Protein AF-0000000079921562 (afdb_homodimer)

InterPro domains:
  IPR011989 Armadillo-like helical [G3DSA:1.25.10.10] (68-178)
  IPR016024 Armadillo-type fold [SSF48371] (72-171)

Radius of gyration: 23.04 Å; Cα contacts (8 Å, |Δi|>4): 571; chains: 2; bounding box: 53×80×60 Å

Secondary structure (DSSP, 8-state):
--GGGS-TTS-HHHHHHHHHHHH-HHHHHHHHHHHHTTB---HHHHHHHHHHHHHHHHTT---TTHHHHHHHHHTTTS--GGGHHHHHHHTTBSSHHHHHHHHHHHHHHT-S-HHHHHHGGG-SSHHHHHHHHHHHHHH--TTHHHHHHHGGG-SSHHHHHHHHHHHHHHHHHHS----/--GGGS-TTS-HHHHHHHHHHHH-HHHHHHHHHHHHTTB---HHHHHHHHHHHHHHHHTT---TTHHHHHHHHHTTTS--GGGHHHHHHHTTBSSHHHHHHHHHHHHHHT-S-HHHHHHGGG-SSHHHHHHHHHHHHHH--TTHHHHHHHGGG-SSHHHHHHHHHHHHHHHHHHS----

Structure (mmCIF, N/CA/C/O backbone):
data_AF-0000000079921562-model_v1
#
loop_
_entity.id
_entity.type
_entity.pdbx_description
1 polymer 'HEAT repeat domain-containing protein'
#
loop_
_atom_site.group_PDB
_atom_site.id
_atom_site.type_symbol
_atom_site.label_atom_id
_atom_site.label_alt_id
_atom_site.label_comp_id
_atom_site.label_asym_id
_atom_site.label_entity_id
_atom_site.label_seq_id
_atom_site.pdbx_PDB_ins_code
_atom_site.Cartn_x
_atom_site.Cartn_y
_atom_site.Cartn_z
_atom_site.occupancy
_atom_site.B_iso_or_equiv
_atom_site.auth_seq_id
_atom_site.auth_comp_id
_atom_site.auth_asym_id
_atom_site.auth_atom_id
_atom_site.pdbx_PDB_model_num
ATOM 1 N N . MET A 1 1 ? -25.938 -3.633 9.297 1 46.47 1 MET A N 1
ATOM 2 C CA . MET A 1 1 ? -25.312 -4.816 9.883 1 46.47 1 MET A CA 1
ATOM 3 C C . MET A 1 1 ? -24.062 -4.441 10.688 1 46.47 1 MET A C 1
ATOM 5 O O . MET A 1 1 ? -23.234 -3.666 10.219 1 46.47 1 MET A O 1
ATOM 9 N N . THR A 1 2 ? -24 -4.602 11.938 1 64.44 2 THR A N 1
ATOM 10 C CA . THR A 1 2 ? -22.906 -4.312 12.836 1 64.44 2 THR A CA 1
ATOM 11 C C . THR A 1 2 ? -21.719 -5.254 12.57 1 64.44 2 THR A C 1
ATOM 13 O O . THR A 1 2 ? -21.906 -6.32 11.984 1 64.44 2 THR A O 1
ATOM 16 N N . ASN A 1 3 ? -20.453 -4.758 12.617 1 72.44 3 ASN A N 1
ATOM 17 C CA . ASN A 1 3 ? -19.266 -5.586 12.438 1 72.44 3 ASN A CA 1
ATOM 18 C C . ASN A 1 3 ? -19.406 -6.934 13.133 1 72.44 3 ASN A C 1
ATOM 20 O O . ASN A 1 3 ? -18.828 -7.93 12.703 1 72.44 3 ASN A O 1
ATOM 24 N N . THR A 1 4 ? -20.375 -6.977 13.961 1 75 4 THR A N 1
ATOM 25 C CA . THR A 1 4 ? -20.547 -8.172 14.773 1 75 4 THR A CA 1
ATOM 26 C C . THR A 1 4 ? -21.359 -9.227 14.023 1 75 4 THR A C 1
ATOM 28 O O . THR A 1 4 ? -21.281 -10.414 14.344 1 75 4 THR A O 1
ATOM 31 N N . ASP A 1 5 ? -21.891 -8.898 13 1 89.12 5 ASP A N 1
ATOM 32 C CA . ASP A 1 5 ? -22.781 -9.844 12.305 1 89.12 5 ASP A CA 1
ATOM 33 C C . ASP A 1 5 ? -22.031 -10.555 11.18 1 89.12 5 ASP A C 1
ATOM 35 O O . ASP A 1 5 ? -22.594 -11.453 10.539 1 89.12 5 ASP A O 1
ATOM 39 N N . ILE A 1 6 ? -20.906 -10.281 11 1 96.12 6 ILE A N 1
ATOM 40 C CA . ILE A 1 6 ? -20.125 -10.93 9.953 1 96.12 6 ILE A CA 1
ATOM 41 C C . ILE A 1 6 ? -19.594 -12.266 10.461 1 96.12 6 ILE A C 1
ATOM 43 O O . ILE A 1 6 ? -18.922 -12.32 11.492 1 96.12 6 ILE A O 1
ATOM 47 N N . PRO A 1 7 ? -19.922 -13.375 9.812 1 97.38 7 PRO A N 1
ATOM 48 C CA . PRO A 1 7 ? -19.484 -14.695 10.289 1 97.38 7 PRO A CA 1
ATOM 49 C C . PRO A 1 7 ? -18 -14.953 10.047 1 97.38 7 PRO A C 1
ATOM 51 O O . PRO A 1 7 ? -17.641 -15.688 9.117 1 97.38 7 PRO A O 1
ATOM 54 N N . ILE A 1 8 ? -17.156 -14.547 10.898 1 97.69 8 ILE A N 1
ATOM 55 C CA . ILE A 1 8 ? -15.719 -14.469 10.688 1 97.69 8 ILE A CA 1
ATOM 56 C C . ILE A 1 8 ? -15.125 -15.875 10.695 1 97.69 8 ILE A C 1
ATOM 58 O O . ILE A 1 8 ? -14 -16.094 10.234 1 97.69 8 ILE A O 1
ATOM 62 N N . ASP A 1 9 ? -15.844 -16.875 11.156 1 97.56 9 ASP A N 1
ATOM 63 C CA . ASP A 1 9 ? -15.32 -18.234 11.227 1 97.56 9 ASP A CA 1
ATOM 64 C C . ASP A 1 9 ? -15.766 -19.047 10.023 1 97.56 9 ASP A C 1
ATOM 66 O O . ASP A 1 9 ? -15.336 -20.188 9.844 1 97.56 9 ASP A O 1
ATOM 70 N N . SER A 1 10 ? -16.625 -18.5 9.18 1 97.62 10 SER A N 1
ATOM 71 C CA . SER A 1 10 ? -17.062 -19.188 7.965 1 97.62 10 SER A CA 1
ATOM 72 C C . SER A 1 10 ? -15.977 -19.203 6.902 1 97.62 10 SER A C 1
ATOM 74 O O . SER A 1 10 ? -15.055 -18.375 6.945 1 97.62 10 SER A O 1
ATOM 76 N N . PRO A 1 11 ? -16.094 -20.156 5.984 1 97.38 11 PRO A N 1
ATOM 77 C CA . PRO A 1 11 ? -15.141 -20.188 4.879 1 97.38 11 PRO A CA 1
ATOM 78 C C . PRO A 1 11 ? -15.156 -18.891 4.062 1 97.38 11 PRO A C 1
ATOM 80 O O . PRO A 1 11 ? -16.188 -18.219 3.977 1 97.38 11 PRO A O 1
ATOM 83 N N . LEU A 1 12 ? -14.031 -18.578 3.484 1 97.81 12 LEU A N 1
ATOM 84 C CA . LEU A 1 12 ? -13.844 -17.328 2.752 1 97.81 12 LEU A CA 1
ATOM 85 C C . LEU A 1 12 ? -14.945 -17.141 1.709 1 97.81 12 LEU A C 1
ATOM 87 O O . LEU A 1 12 ? -15.547 -16.062 1.623 1 97.81 12 LEU A O 1
ATOM 91 N N . GLY A 1 13 ? -15.18 -18.188 0.937 1 98.19 13 GLY A N 1
ATOM 92 C CA . GLY A 1 13 ? -16.188 -18.078 -0.111 1 98.19 13 GLY A CA 1
ATOM 93 C C . GLY A 1 13 ? -17.531 -17.625 0.402 1 98.19 13 GLY A C 1
ATOM 94 O O . GLY A 1 13 ? -18.188 -16.797 -0.225 1 98.19 13 GLY A O 1
ATOM 95 N N . GLU A 1 14 ? -17.953 -18.062 1.554 1 98.19 14 GLU A N 1
ATOM 96 C CA . GLU A 1 14 ? -19.234 -17.688 2.152 1 98.19 14 GLU A CA 1
ATOM 97 C C . GLU A 1 14 ? -19.203 -16.219 2.604 1 98.19 14 GLU A C 1
ATOM 99 O O . GLU A 1 14 ? -20.188 -15.492 2.412 1 98.19 14 GLU A O 1
ATOM 104 N N . ARG A 1 15 ? -18.141 -15.844 3.15 1 98.5 15 ARG A N 1
ATOM 105 C CA . ARG A 1 15 ? -18.031 -14.461 3.594 1 98.5 15 ARG A CA 1
ATOM 106 C C . ARG A 1 15 ? -18.047 -13.5 2.408 1 98.5 15 ARG A C 1
ATOM 108 O O . ARG A 1 15 ? -18.656 -12.438 2.477 1 98.5 15 ARG A O 1
ATOM 115 N N . ILE A 1 16 ? -17.438 -13.938 1.318 1 98.62 16 ILE A N 1
ATOM 116 C CA . ILE A 1 16 ? -17.422 -13.094 0.126 1 98.62 16 ILE A CA 1
ATOM 117 C C . ILE A 1 16 ? -18.828 -13.008 -0.461 1 98.62 16 ILE A C 1
ATOM 119 O O . ILE A 1 16 ? -19.266 -11.93 -0.881 1 98.62 16 ILE A O 1
ATOM 123 N N . ASP A 1 17 ? -19.562 -14.109 -0.425 1 98.19 17 ASP A N 1
ATOM 124 C CA . ASP A 1 17 ? -20.938 -14.086 -0.907 1 98.19 17 ASP A CA 1
ATOM 125 C C . ASP A 1 17 ? -21.781 -13.102 -0.107 1 98.19 17 ASP A C 1
ATOM 127 O O . ASP A 1 17 ? -22.594 -12.367 -0.677 1 98.19 17 ASP A O 1
ATOM 131 N N . LEU A 1 18 ? -21.578 -13.023 1.147 1 98.12 18 LEU A N 1
ATOM 132 C CA . LEU A 1 18 ? -22.312 -12.117 2.016 1 98.12 18 LEU A CA 1
ATOM 133 C C . LEU A 1 18 ? -21.938 -10.664 1.732 1 98.12 18 LEU A C 1
ATOM 135 O O . LEU A 1 18 ? -22.797 -9.781 1.709 1 98.12 18 LEU A O 1
ATOM 139 N N . ALA A 1 19 ? -20.688 -10.438 1.538 1 98.44 19 ALA A N 1
ATOM 140 C CA . ALA A 1 19 ? -20.234 -9.086 1.208 1 98.44 19 ALA A CA 1
ATOM 141 C C . ALA A 1 19 ? -20.828 -8.609 -0.113 1 98.44 19 ALA A C 1
ATOM 143 O O . ALA A 1 19 ? -21.266 -7.465 -0.23 1 98.44 19 ALA A O 1
ATOM 144 N N . VAL A 1 20 ? -20.875 -9.531 -1.035 1 98.38 20 VAL A N 1
ATOM 145 C CA . VAL A 1 20 ? -21.422 -9.203 -2.344 1 98.38 20 VAL A CA 1
ATOM 146 C C . VAL A 1 20 ? -22.922 -8.914 -2.211 1 98.38 20 VAL A C 1
ATOM 148 O O . VAL A 1 20 ? -23.438 -8.008 -2.869 1 98.38 20 VAL A O 1
ATOM 151 N N . ALA A 1 21 ? -23.562 -9.641 -1.374 1 98 21 ALA A N 1
ATOM 152 C CA . ALA A 1 21 ? -24.984 -9.391 -1.13 1 98 21 ALA A CA 1
ATOM 153 C C . ALA A 1 21 ? -25.203 -8.016 -0.507 1 98 21 ALA A C 1
ATOM 155 O O . ALA A 1 21 ? -26.172 -7.324 -0.826 1 98 21 ALA A O 1
ATOM 156 N N . ARG A 1 22 ? -24.312 -7.617 0.235 1 97.38 22 ARG A N 1
ATOM 157 C CA . ARG A 1 22 ? -24.438 -6.359 0.967 1 97.38 22 ARG A CA 1
ATOM 158 C C . ARG A 1 22 ? -24.078 -5.172 0.084 1 97.38 22 ARG A C 1
ATOM 160 O O . ARG A 1 22 ? -24.766 -4.156 0.073 1 97.38 22 ARG A O 1
ATOM 167 N N . TYR A 1 23 ? -23 -5.27 -0.67 1 97.44 23 TYR A N 1
ATOM 168 C CA . TYR A 1 23 ? -22.422 -4.105 -1.332 1 97.44 23 TYR A CA 1
ATOM 169 C C . TYR A 1 23 ? -22.766 -4.098 -2.818 1 97.44 23 TYR A C 1
ATOM 171 O O . TYR A 1 23 ? -22.734 -3.047 -3.461 1 97.44 23 TYR A O 1
ATOM 179 N N . GLY A 1 24 ? -23.016 -5.27 -3.334 1 98.12 24 GLY A N 1
ATOM 180 C CA . GLY A 1 24 ? -22.969 -5.453 -4.777 1 98.12 24 GLY A CA 1
ATOM 181 C C . GLY A 1 24 ? -21.609 -5.859 -5.281 1 98.12 24 GLY A C 1
ATOM 182 O O . GLY A 1 24 ? -20.578 -5.484 -4.699 1 98.12 24 GLY A O 1
ATOM 183 N N . GLU A 1 25 ? -21.609 -6.609 -6.297 1 98.06 25 GLU A N 1
ATOM 184 C CA . GLU A 1 25 ? -20.375 -7.215 -6.812 1 98.06 25 GLU A CA 1
ATOM 185 C C . GLU A 1 25 ? -19.359 -6.145 -7.172 1 98.06 25 GLU A C 1
ATOM 187 O O . GLU A 1 25 ? -18.234 -6.164 -6.672 1 98.06 25 GLU A O 1
ATOM 192 N N . ASP A 1 26 ? -19.719 -5.188 -7.93 1 98 26 ASP A N 1
ATOM 193 C CA . ASP A 1 26 ? -18.781 -4.18 -8.422 1 98 26 ASP A CA 1
ATOM 194 C C . ASP A 1 26 ? -18.25 -3.314 -7.277 1 98 26 ASP A C 1
ATOM 196 O O . ASP A 1 26 ? -17.062 -3.021 -7.215 1 98 26 ASP A O 1
ATOM 200 N N . ALA A 1 27 ? -19.141 -2.975 -6.414 1 98.19 27 ALA A N 1
ATOM 201 C CA . ALA A 1 27 ? -18.75 -2.137 -5.285 1 98.19 27 ALA A CA 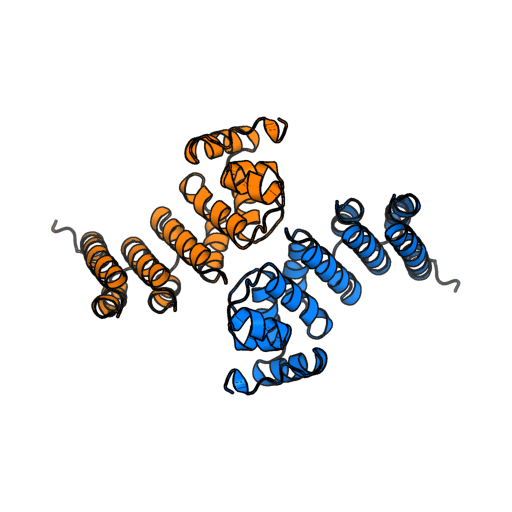1
ATOM 202 C C . ALA A 1 27 ? -17.797 -2.881 -4.352 1 98.19 27 ALA A C 1
ATOM 204 O O . ALA A 1 27 ? -16.828 -2.299 -3.84 1 98.19 27 ALA A O 1
ATOM 205 N N . PHE A 1 28 ? -18.078 -4.141 -4.191 1 98.5 28 PHE A N 1
ATOM 206 C CA . PHE A 1 28 ? -17.203 -4.898 -3.295 1 98.5 28 PHE A CA 1
ATOM 207 C C . PHE A 1 28 ? -15.844 -5.121 -3.93 1 98.5 28 PHE A C 1
ATOM 209 O O . PHE A 1 28 ? -14.82 -5.074 -3.244 1 98.5 28 PHE A O 1
ATOM 216 N N . VAL A 1 29 ? -15.766 -5.367 -5.199 1 98.69 29 VAL A N 1
ATOM 217 C CA . VAL A 1 29 ? -14.484 -5.469 -5.887 1 98.69 29 VAL A CA 1
ATOM 218 C C . VAL A 1 29 ? -13.695 -4.18 -5.688 1 98.69 29 VAL A C 1
ATOM 220 O O . VAL A 1 29 ? -12.492 -4.219 -5.406 1 98.69 29 VAL A O 1
ATOM 223 N N . THR A 1 30 ? -14.375 -3.072 -5.777 1 98.06 30 THR A N 1
ATOM 224 C CA . THR A 1 30 ? -13.711 -1.789 -5.574 1 98.06 30 THR A CA 1
ATOM 225 C C . THR A 1 30 ? -13.117 -1.701 -4.172 1 98.06 30 THR A C 1
ATOM 227 O O . THR A 1 30 ? -11.992 -1.238 -3.996 1 98.06 30 THR A O 1
ATOM 230 N N . LYS A 1 31 ? -13.875 -2.178 -3.221 1 97.88 31 LYS A N 1
ATOM 231 C CA . LYS A 1 31 ? -13.391 -2.168 -1.843 1 97.88 31 LYS A CA 1
ATOM 232 C C . LYS A 1 31 ? -12.195 -3.096 -1.674 1 97.88 31 LYS A C 1
ATOM 234 O O . LYS A 1 31 ? -11.219 -2.748 -1 1 97.88 31 LYS A O 1
ATOM 239 N N . VAL A 1 32 ? -12.219 -4.188 -2.258 1 98.25 32 VAL A N 1
ATOM 240 C CA . VAL A 1 32 ? -11.148 -5.172 -2.174 1 98.25 32 VAL A CA 1
ATOM 241 C C . VAL A 1 32 ? -9.891 -4.633 -2.854 1 98.25 32 VAL A C 1
ATOM 243 O O . VAL A 1 32 ? -8.773 -4.84 -2.369 1 98.25 32 VAL A O 1
ATOM 246 N N . LEU A 1 33 ? -10.086 -3.938 -3.932 1 97.81 33 LEU A N 1
ATOM 247 C CA . LEU A 1 33 ? -8.961 -3.299 -4.613 1 97.81 33 LEU A CA 1
ATOM 248 C C . LEU A 1 33 ? -8.336 -2.223 -3.732 1 97.81 33 LEU A C 1
ATOM 250 O O . LEU A 1 33 ? -7.113 -2.041 -3.738 1 97.81 33 LEU A O 1
ATOM 254 N N . GLY A 1 34 ? -9.195 -1.536 -3.033 1 96.44 34 GLY A N 1
ATOM 255 C CA . GLY A 1 34 ? -8.68 -0.587 -2.059 1 96.44 34 GLY A CA 1
ATOM 256 C C . GLY A 1 34 ? -7.77 -1.226 -1.027 1 96.44 34 GLY A C 1
ATOM 257 O O . GLY A 1 34 ? -6.703 -0.69 -0.715 1 96.44 34 GLY A O 1
ATOM 258 N N . LEU A 1 35 ? -8.133 -2.377 -0.538 1 97.38 35 LEU A N 1
ATOM 259 C CA . LEU A 1 35 ? -7.293 -3.098 0.415 1 97.38 35 LEU A CA 1
ATOM 260 C C . LEU A 1 35 ? -5.957 -3.482 -0.217 1 97.38 35 LEU A C 1
ATOM 262 O O . LEU A 1 35 ? -4.902 -3.307 0.394 1 97.38 35 LEU A O 1
ATOM 266 N N . LEU A 1 36 ? -6.027 -3.982 -1.404 1 97.25 36 LEU A N 1
ATOM 267 C CA . LEU A 1 36 ? -4.82 -4.391 -2.113 1 97.25 36 LEU A CA 1
ATOM 268 C C . LEU A 1 36 ? -3.871 -3.213 -2.299 1 97.25 36 LEU A C 1
ATOM 270 O O . LEU A 1 36 ? -2.65 -3.383 -2.287 1 97.25 36 LEU A O 1
ATOM 274 N N . ASP A 1 37 ? -4.48 -2.049 -2.354 1 93.81 37 ASP A N 1
ATOM 275 C CA . ASP A 1 37 ? -3.697 -0.834 -2.568 1 93.81 37 ASP A CA 1
ATOM 276 C C . ASP A 1 37 ? -3.314 -0.186 -1.24 1 93.81 37 ASP A C 1
ATOM 278 O O . ASP A 1 37 ? -2.842 0.953 -1.212 1 93.81 37 ASP A O 1
ATOM 282 N N . GLY A 1 38 ? -3.609 -0.798 -0.148 1 94.75 38 GLY A N 1
ATOM 283 C CA . GLY A 1 38 ? -3.199 -0.317 1.162 1 94.75 38 GLY A CA 1
ATOM 284 C C . GLY A 1 38 ? -4.191 0.651 1.779 1 94.75 38 GLY A C 1
ATOM 285 O O . GLY A 1 38 ? -3.906 1.266 2.809 1 94.75 38 GLY A O 1
ATOM 286 N N . ARG A 1 39 ? -5.387 0.799 1.246 1 95.38 39 ARG A N 1
ATOM 287 C CA . ARG A 1 39 ? -6.363 1.773 1.729 1 95.38 39 ARG A CA 1
ATOM 288 C C . ARG A 1 39 ? -7.215 1.186 2.85 1 95.38 39 ARG A C 1
ATOM 290 O O . ARG A 1 39 ? -7.266 -0.034 3.021 1 95.38 39 ARG A O 1
ATOM 297 N N . ASN A 1 40 ? -7.746 2.123 3.607 1 95 40 ASN A N 1
ATOM 298 C CA . ASN A 1 40 ? -8.727 1.746 4.621 1 95 40 ASN A CA 1
ATOM 299 C C . ASN A 1 40 ? -10.133 1.675 4.039 1 95 40 ASN A C 1
ATOM 301 O O . ASN A 1 40 ? -10.734 2.705 3.729 1 95 40 ASN A O 1
ATOM 305 N N . GLU A 1 41 ? -10.68 0.455 3.965 1 96.25 41 GLU A N 1
ATOM 306 C CA . GLU A 1 41 ? -11.969 0.281 3.307 1 96.25 41 GLU A CA 1
ATOM 307 C C . GLU A 1 41 ? -13.055 -0.087 4.312 1 96.25 41 GLU A C 1
ATOM 309 O O . GLU A 1 41 ? -14.141 -0.526 3.93 1 96.25 41 GLU A O 1
ATOM 314 N N . GLY A 1 42 ? -12.656 0.013 5.57 1 95.44 42 GLY A N 1
ATOM 315 C CA . GLY A 1 42 ? -13.641 -0.24 6.617 1 95.44 42 GLY A CA 1
ATOM 316 C C . GLY A 1 42 ? -13.43 -1.564 7.324 1 95.44 42 GLY A C 1
ATOM 317 O O . GLY A 1 42 ? -12.984 -2.539 6.711 1 95.44 42 GLY A O 1
ATOM 318 N N . ASP A 1 43 ? -13.852 -1.621 8.586 1 96.5 43 ASP A N 1
ATOM 319 C CA . ASP A 1 43 ? -13.68 -2.803 9.43 1 96.5 43 ASP A CA 1
ATOM 320 C C . ASP A 1 43 ? -14.469 -3.986 8.875 1 96.5 43 ASP A C 1
ATOM 322 O O . ASP A 1 43 ? -14 -5.125 8.914 1 96.5 43 ASP A O 1
ATOM 326 N N . ASP A 1 44 ? -15.578 -3.658 8.406 1 97.69 44 ASP A N 1
ATOM 327 C CA . ASP A 1 44 ? -16.422 -4.738 7.91 1 97.69 44 ASP A CA 1
ATOM 328 C C . ASP A 1 44 ? -15.797 -5.402 6.688 1 97.69 44 ASP A C 1
ATOM 330 O O . ASP A 1 44 ? -15.773 -6.633 6.586 1 97.69 44 ASP A O 1
ATOM 334 N N . VAL A 1 45 ? -15.273 -4.586 5.816 1 98.25 45 VAL A N 1
ATOM 335 C CA . VAL A 1 45 ? -14.625 -5.125 4.625 1 98.25 45 VAL A CA 1
ATOM 336 C C . VAL A 1 45 ? -13.453 -6.016 5.031 1 98.25 45 VAL A C 1
ATOM 338 O O . VAL A 1 45 ? -13.289 -7.117 4.496 1 98.25 45 VAL A O 1
ATOM 341 N N . LEU A 1 46 ? -12.695 -5.527 6.008 1 98.25 46 LEU A N 1
ATOM 342 C CA . LEU A 1 46 ? -11.57 -6.301 6.516 1 98.25 46 LEU A CA 1
ATOM 343 C C . LEU A 1 46 ? -12.039 -7.641 7.074 1 98.25 46 LEU A C 1
ATOM 345 O O . LEU A 1 46 ? -11.406 -8.672 6.836 1 98.25 46 LEU A O 1
ATOM 349 N N . LEU A 1 47 ? -13.133 -7.633 7.758 1 98.62 47 LEU A N 1
ATOM 350 C CA . LEU A 1 47 ? -13.656 -8.852 8.359 1 98.62 47 LEU A CA 1
ATOM 351 C C . LEU A 1 47 ? -14.172 -9.812 7.293 1 98.62 47 LEU A C 1
ATOM 353 O O . LEU A 1 47 ? -14.031 -11.031 7.426 1 98.62 47 LEU A O 1
ATOM 357 N N . TYR A 1 48 ? -14.703 -9.273 6.242 1 98.62 48 TYR A N 1
ATOM 358 C CA . TYR A 1 48 ? -15.172 -10.141 5.168 1 98.62 48 TYR A CA 1
ATOM 359 C C . TYR A 1 48 ? -14.016 -10.883 4.52 1 98.62 48 TYR A C 1
ATOM 361 O O . TYR A 1 48 ? -14.109 -12.086 4.242 1 98.62 48 TYR A O 1
ATOM 369 N N . VAL A 1 49 ? -12.914 -10.203 4.379 1 98.69 49 VAL A N 1
ATOM 370 C CA . VAL A 1 49 ? -11.859 -10.805 3.572 1 98.69 49 VAL A CA 1
ATOM 371 C C . VAL A 1 49 ? -10.875 -11.539 4.48 1 98.69 49 VAL A C 1
ATOM 373 O O . VAL A 1 49 ? -10.188 -12.469 4.039 1 98.69 49 VAL A O 1
ATOM 376 N N . GLY A 1 50 ? -10.82 -11.141 5.734 1 98.5 50 GLY A N 1
ATOM 377 C CA . GLY A 1 50 ? -9.789 -11.695 6.602 1 98.5 50 GLY A CA 1
ATOM 378 C C . GLY A 1 50 ? -10.344 -12.578 7.699 1 98.5 50 GLY A C 1
ATOM 379 O O . GLY A 1 50 ? -9.594 -13.266 8.391 1 98.5 50 GLY A O 1
ATOM 380 N N . GLY A 1 51 ? -11.625 -12.523 7.934 1 98.12 51 GLY A N 1
ATOM 381 C CA . GLY A 1 51 ? -12.25 -13.352 8.953 1 98.12 51 GLY A CA 1
ATOM 382 C C . GLY A 1 51 ? -11.656 -13.148 10.336 1 98.12 51 GLY A C 1
ATOM 383 O O . GLY A 1 51 ? -11.461 -12.016 10.773 1 98.12 51 GLY A O 1
ATOM 384 N N . ARG A 1 52 ? -11.383 -14.297 10.969 1 97.56 52 ARG A N 1
ATOM 385 C CA . ARG A 1 52 ? -10.883 -14.297 12.344 1 97.56 52 ARG A CA 1
ATOM 386 C C . ARG A 1 52 ? -9.539 -13.586 12.43 1 97.56 52 ARG A C 1
ATOM 388 O O . ARG A 1 52 ? -9.258 -12.883 13.406 1 97.56 52 ARG A O 1
ATOM 395 N N . HIS A 1 53 ? -8.727 -13.758 11.5 1 97.69 53 HIS A N 1
ATOM 396 C CA . HIS A 1 53 ? -7.426 -13.094 11.5 1 97.69 53 HIS A CA 1
ATOM 397 C C . HIS A 1 53 ? -7.586 -11.578 11.438 1 97.69 53 HIS A C 1
ATOM 399 O O . HIS A 1 53 ? -6.84 -10.844 12.086 1 97.69 53 HIS A O 1
ATOM 405 N N . ALA A 1 54 ? -8.586 -11.148 10.656 1 98.06 54 ALA A N 1
ATOM 406 C CA . ALA A 1 54 ? -8.867 -9.719 10.586 1 98.06 54 ALA A CA 1
ATOM 407 C C . ALA A 1 54 ? -9.344 -9.188 11.938 1 98.06 54 ALA A C 1
ATOM 409 O O . ALA A 1 54 ? -9 -8.07 12.328 1 98.06 54 ALA A O 1
ATOM 410 N N . GLN A 1 55 ? -10.133 -9.984 12.586 1 97.62 55 GLN A N 1
ATOM 411 C CA . GLN A 1 55 ? -10.547 -9.602 13.93 1 97.62 55 GLN A CA 1
ATOM 412 C C . GLN A 1 55 ? -9.328 -9.391 14.836 1 97.62 55 GLN A C 1
ATOM 414 O O . GLN A 1 55 ? -9.32 -8.477 15.656 1 97.62 55 GLN A O 1
ATOM 419 N N . GLY A 1 56 ? -8.367 -10.234 14.711 1 96.75 56 GLY A N 1
ATOM 420 C CA . GLY A 1 56 ? -7.137 -10.055 15.461 1 96.75 56 GLY A CA 1
ATOM 421 C C . GLY A 1 56 ? -6.473 -8.711 15.203 1 96.75 56 GLY A C 1
ATOM 422 O O . GLY A 1 56 ? -6.016 -8.047 16.125 1 96.75 56 GLY A O 1
ATOM 423 N N . VAL A 1 57 ? -6.434 -8.352 13.961 1 95.19 57 VAL A N 1
ATOM 424 C CA . VAL A 1 57 ? -5.871 -7.059 13.586 1 95.19 57 VAL A CA 1
ATOM 425 C C . VAL A 1 57 ? -6.699 -5.934 14.203 1 95.19 57 VAL A C 1
ATOM 427 O O . VAL A 1 57 ? -6.145 -4.996 14.773 1 95.19 57 VAL A O 1
ATOM 430 N N . LEU A 1 58 ? -8.023 -6.062 14.086 1 94.56 58 LEU A N 1
ATOM 431 C CA . LEU A 1 58 ? -8.914 -5.043 14.633 1 94.56 58 LEU A CA 1
ATOM 432 C C . LEU A 1 58 ? -8.789 -4.973 16.156 1 94.56 58 LEU A C 1
ATOM 434 O O . LEU A 1 58 ? -9 -3.912 16.75 1 94.56 58 LEU A O 1
ATOM 438 N N . ASP A 1 59 ? -8.312 -6.062 16.719 1 95.75 59 ASP A N 1
ATOM 439 C CA . ASP A 1 59 ? -8.148 -6.121 18.172 1 95.75 59 ASP A CA 1
ATOM 440 C C . ASP A 1 59 ? -6.789 -5.566 18.594 1 95.75 59 ASP A C 1
ATOM 442 O O . ASP A 1 59 ? -6.488 -5.484 19.781 1 95.75 59 ASP A O 1
ATOM 446 N N . GLY A 1 60 ? -5.98 -5.301 17.609 1 92.94 60 GLY A N 1
ATOM 447 C CA . GLY A 1 60 ? -4.77 -4.594 18 1 92.94 60 GLY A CA 1
ATOM 448 C C . GLY A 1 60 ? -3.506 -5.227 17.453 1 92.94 60 GLY A C 1
ATOM 449 O O . GLY A 1 60 ? -2.416 -4.664 17.594 1 92.94 60 GLY A O 1
ATOM 450 N N . ALA A 1 61 ? -3.539 -6.414 16.891 1 92.69 61 ALA A N 1
ATOM 451 C CA . ALA A 1 61 ? -2.359 -7.012 16.266 1 92.69 61 ALA A CA 1
ATOM 452 C C . ALA A 1 61 ? -1.877 -6.176 15.086 1 92.69 61 ALA A C 1
ATOM 454 O O . ALA A 1 61 ? -2.678 -5.523 14.406 1 92.69 61 ALA A O 1
ATOM 455 N N . PRO A 1 62 ? -0.607 -6.141 14.867 1 90.38 62 PRO A N 1
ATOM 456 C CA . PRO A 1 62 ? -0.126 -5.434 13.68 1 90.38 62 PRO A CA 1
ATOM 457 C C . PRO A 1 62 ? -0.698 -6 12.383 1 90.38 62 PRO A C 1
ATOM 459 O O . PRO A 1 62 ? -0.719 -7.219 12.195 1 90.38 62 PRO A O 1
ATOM 462 N N . ALA A 1 63 ? -1.169 -5.148 11.547 1 89.88 63 ALA A N 1
ATOM 463 C CA . ALA A 1 63 ? -1.812 -5.586 10.312 1 89.88 63 ALA A CA 1
ATOM 464 C C . ALA A 1 63 ? -0.787 -6.137 9.328 1 89.88 63 ALA A C 1
ATOM 466 O O . ALA A 1 63 ? -1.023 -7.16 8.68 1 89.88 63 ALA A O 1
ATOM 467 N N . LEU A 1 64 ? 0.4 -5.512 9.211 1 91.88 64 LEU A N 1
ATOM 468 C CA . LEU A 1 64 ? 1.427 -5.883 8.242 1 91.88 64 LEU A CA 1
ATOM 469 C C . LEU A 1 64 ? 0.868 -5.867 6.828 1 91.88 64 LEU A C 1
ATOM 471 O O . LEU A 1 64 ? 0.274 -4.875 6.402 1 91.88 64 LEU A O 1
ATOM 475 N N . TYR A 1 65 ? 1.103 -6.871 6.055 1 94.56 65 TYR A N 1
ATOM 476 C CA . TYR A 1 65 ? 0.677 -6.953 4.66 1 94.56 65 TYR A CA 1
ATOM 477 C C . TYR A 1 65 ? -0.668 -7.66 4.543 1 94.56 65 TYR A C 1
ATOM 479 O O . TYR A 1 65 ? -1.217 -7.781 3.445 1 94.56 65 TYR A O 1
ATOM 487 N N . TRP A 1 66 ? -1.239 -8.07 5.52 1 97.06 66 TRP A N 1
ATOM 488 C CA . TRP A 1 66 ? -2.334 -9.031 5.5 1 97.06 66 TRP A CA 1
ATOM 489 C C . TRP A 1 66 ? -3.557 -8.453 4.797 1 97.06 66 TRP A C 1
ATOM 491 O O . TRP A 1 66 ? -4.168 -9.117 3.957 1 97.06 66 TRP A O 1
ATOM 501 N N . PRO A 1 67 ? -3.879 -7.223 5.094 1 97.75 67 PRO A N 1
ATOM 502 C CA . PRO A 1 67 ? -5.047 -6.699 4.379 1 97.75 67 PRO A CA 1
ATOM 503 C C . PRO A 1 67 ? -4.855 -6.695 2.861 1 97.75 67 PRO A C 1
ATOM 505 O O . PRO A 1 67 ? -5.801 -6.98 2.117 1 97.75 67 PRO A O 1
ATOM 508 N N . GLU A 1 68 ? -3.672 -6.352 2.4 1 98.12 68 GLU A N 1
ATOM 509 C CA . GLU A 1 68 ? -3.383 -6.402 0.971 1 98.12 68 GLU A CA 1
ATOM 510 C C . GLU A 1 68 ? -3.506 -7.824 0.434 1 98.12 68 GLU A C 1
ATOM 512 O O . GLU A 1 68 ? -4.129 -8.047 -0.607 1 98.12 68 GLU A O 1
ATOM 517 N N . LEU A 1 69 ? -2.971 -8.773 1.2 1 98.69 69 LEU A N 1
ATOM 518 C CA . LEU A 1 69 ? -3.029 -10.172 0.812 1 98.69 69 LEU A CA 1
ATOM 519 C C . LEU A 1 69 ? -4.473 -10.664 0.768 1 98.69 69 LEU A C 1
ATOM 521 O O . LEU A 1 69 ? -4.875 -11.336 -0.189 1 98.69 69 LEU A O 1
ATOM 525 N N . TRP A 1 70 ? -5.195 -10.359 1.764 1 98.69 70 TRP A N 1
ATOM 526 C CA . TRP A 1 70 ? -6.586 -10.797 1.843 1 98.69 70 TRP A CA 1
ATOM 527 C C . TRP A 1 70 ? -7.414 -10.188 0.719 1 98.69 70 TRP A C 1
ATOM 529 O O . TRP A 1 70 ? -8.297 -10.844 0.163 1 98.69 70 TRP A O 1
ATOM 539 N N . GLY A 1 71 ? -7.137 -8.93 0.44 1 98.62 71 GLY A N 1
ATOM 540 C CA . GLY A 1 71 ? -7.793 -8.312 -0.702 1 98.62 71 GLY A CA 1
ATOM 541 C C . GLY A 1 71 ? -7.527 -9.039 -2.008 1 98.62 71 GLY A C 1
ATOM 542 O O . GLY A 1 71 ? -8.461 -9.352 -2.75 1 98.62 71 GLY A O 1
ATOM 543 N N . ALA A 1 72 ? -6.27 -9.336 -2.244 1 98.75 72 ALA A N 1
ATOM 544 C CA . ALA A 1 72 ? -5.906 -10.078 -3.451 1 98.75 72 ALA A CA 1
ATOM 545 C C . ALA A 1 72 ? -6.586 -11.445 -3.484 1 98.75 72 ALA A C 1
ATOM 547 O O . ALA A 1 72 ? -7.133 -11.844 -4.512 1 98.75 72 ALA A O 1
ATOM 548 N N . ARG A 1 73 ? -6.594 -12.125 -2.379 1 98.81 73 ARG A N 1
ATOM 549 C CA . ARG A 1 73 ? -7.168 -13.461 -2.285 1 98.81 73 ARG A CA 1
ATOM 550 C C . ARG A 1 73 ? -8.664 -13.438 -2.562 1 98.81 73 ARG A C 1
ATOM 552 O O . ARG A 1 73 ? -9.211 -14.367 -3.16 1 98.81 73 ARG A O 1
ATOM 559 N N . ALA A 1 74 ? -9.312 -12.414 -2.123 1 98.75 74 ALA A N 1
ATOM 560 C CA . ALA A 1 74 ? -10.75 -12.281 -2.342 1 98.75 74 ALA A CA 1
ATOM 561 C C . ALA A 1 74 ? -11.086 -12.266 -3.832 1 98.75 74 ALA A C 1
ATOM 563 O O . ALA A 1 74 ? -12.164 -12.703 -4.238 1 98.75 74 ALA A O 1
ATOM 564 N N . LEU A 1 75 ? -10.156 -11.867 -4.645 1 98.62 75 LEU A N 1
ATOM 565 C CA . LEU A 1 75 ? -10.367 -11.719 -6.078 1 98.62 75 LEU A CA 1
ATOM 566 C C . LEU A 1 75 ? -10.398 -13.078 -6.77 1 98.62 75 LEU A C 1
ATOM 568 O O . LEU A 1 75 ? -10.781 -13.172 -7.938 1 98.62 75 LEU A O 1
ATOM 572 N N . LEU A 1 76 ? -10.055 -14.102 -5.996 1 98.25 76 LEU A N 1
ATOM 573 C CA . LEU A 1 76 ? -10.258 -15.453 -6.5 1 98.25 76 LEU A CA 1
ATOM 574 C C . LEU A 1 76 ? -11.742 -15.828 -6.465 1 98.25 76 LEU A C 1
ATOM 576 O O . LEU A 1 76 ? -12.172 -16.734 -7.176 1 98.25 76 LEU A O 1
ATOM 580 N N . HIS A 1 77 ? -12.523 -15.047 -5.699 1 97.69 77 HIS A N 1
ATOM 581 C CA . HIS A 1 77 ? -13.922 -15.383 -5.473 1 97.69 77 HIS A CA 1
ATOM 582 C C . HIS A 1 77 ? -14.844 -14.344 -6.105 1 97.69 77 HIS A C 1
ATOM 584 O O . HIS A 1 77 ? -15.992 -14.656 -6.434 1 97.69 77 HIS A O 1
ATOM 590 N N . VAL A 1 78 ? -14.406 -13.141 -6.246 1 98.12 78 VAL A N 1
ATOM 591 C CA . VAL A 1 78 ? -15.172 -12.047 -6.828 1 98.12 78 VAL A CA 1
ATOM 592 C C . VAL A 1 78 ? -14.305 -11.281 -7.824 1 98.12 78 VAL A C 1
ATOM 594 O O . VAL A 1 78 ? -13.109 -11.078 -7.59 1 98.12 78 VAL A O 1
ATOM 597 N N . TRP A 1 79 ? -14.953 -10.859 -8.984 1 97.56 79 TRP A N 1
ATOM 598 C CA . TRP A 1 79 ? -14.094 -10.305 -10.023 1 97.56 79 TRP A CA 1
ATOM 599 C C . TRP A 1 79 ? -14.875 -9.367 -10.93 1 97.56 79 TRP A C 1
ATOM 601 O O . TRP A 1 79 ? -16.078 -9.555 -11.148 1 97.56 79 TRP A O 1
ATOM 611 N N . ASN A 1 80 ? -14.227 -8.414 -11.281 1 96.5 80 ASN A N 1
ATOM 612 C CA . ASN A 1 80 ? -14.539 -7.684 -12.508 1 96.5 80 ASN A CA 1
ATOM 613 C C . ASN A 1 80 ? -13.273 -7.16 -13.188 1 96.5 80 ASN A C 1
ATOM 615 O O . ASN A 1 80 ? -12.242 -6.969 -12.531 1 96.5 80 ASN A O 1
ATOM 619 N N . ASP A 1 81 ? -13.32 -6.895 -14.469 1 96.25 81 ASP A N 1
ATOM 620 C CA . ASP A 1 81 ? -12.141 -6.66 -15.289 1 96.25 81 ASP A CA 1
ATOM 621 C C . ASP A 1 81 ? -11.422 -5.379 -14.867 1 96.25 81 ASP A C 1
ATOM 623 O O . ASP A 1 81 ? -10.234 -5.207 -15.148 1 96.25 81 ASP A O 1
ATOM 627 N N . ALA A 1 82 ? -12.094 -4.602 -14.164 1 95.62 82 ALA A N 1
ATOM 628 C CA . ALA A 1 82 ? -11.484 -3.355 -13.703 1 95.62 82 ALA A CA 1
ATOM 629 C C . ALA A 1 82 ? -10.438 -3.627 -12.625 1 95.62 82 ALA A C 1
ATOM 631 O O . ALA A 1 82 ? -9.648 -2.746 -12.289 1 95.62 82 ALA A O 1
ATOM 632 N N . ALA A 1 83 ? -10.367 -4.84 -12.148 1 98.06 83 ALA A N 1
ATOM 633 C CA . ALA A 1 83 ? -9.453 -5.215 -11.078 1 98.06 83 ALA A CA 1
ATOM 634 C C . ALA A 1 83 ? -8.047 -5.473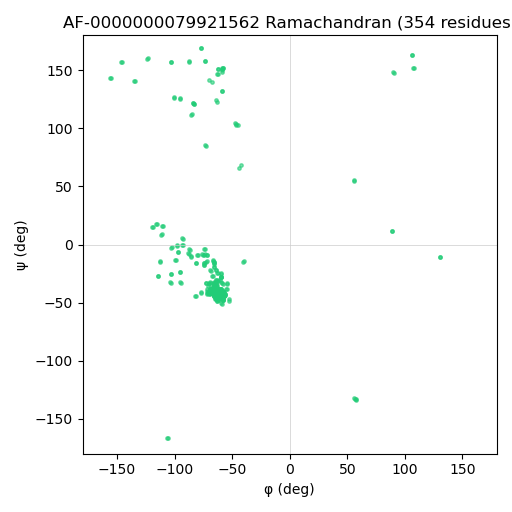 -11.617 1 98.06 83 ALA A C 1
ATOM 636 O O . ALA A 1 83 ? -7.074 -5.473 -10.859 1 98.06 83 ALA A O 1
ATOM 637 N N . ALA A 1 84 ? -7.895 -5.645 -12.898 1 98.06 84 ALA A N 1
ATOM 638 C CA . ALA A 1 84 ? -6.676 -6.18 -13.5 1 98.06 84 ALA A CA 1
ATOM 639 C C . ALA A 1 84 ? -5.48 -5.273 -13.211 1 98.06 84 ALA A C 1
ATOM 641 O O . ALA A 1 84 ? -4.441 -5.738 -12.742 1 98.06 84 ALA A O 1
ATOM 642 N N . PRO A 1 85 ? -5.633 -3.959 -13.328 1 96.44 85 PRO A N 1
ATOM 643 C CA . PRO A 1 85 ? -4.461 -3.109 -13.094 1 96.44 85 PRO A CA 1
ATOM 644 C C . PRO A 1 85 ? -3.951 -3.191 -11.656 1 96.44 85 PRO A C 1
ATOM 646 O O . PRO A 1 85 ? -2.74 -3.217 -11.43 1 96.44 85 PRO A O 1
ATOM 649 N N . ALA A 1 86 ? -4.836 -3.244 -10.734 1 96.5 86 ALA A N 1
ATOM 650 C CA . ALA A 1 86 ? -4.426 -3.312 -9.336 1 96.5 86 ALA A CA 1
ATOM 651 C C . ALA A 1 86 ? -3.732 -4.637 -9.031 1 96.5 86 ALA A C 1
ATOM 653 O O . ALA A 1 86 ? -2.742 -4.672 -8.297 1 96.5 86 ALA A O 1
ATOM 654 N N . VAL A 1 87 ? -4.238 -5.695 -9.594 1 98.5 87 VAL A N 1
ATOM 655 C CA . VAL A 1 87 ? -3.631 -7.008 -9.398 1 98.5 87 VAL A CA 1
ATOM 656 C C . VAL A 1 87 ? -2.227 -7.023 -10 1 98.5 87 VAL A C 1
ATOM 658 O O . VAL A 1 87 ? -1.278 -7.488 -9.367 1 98.5 87 VAL A O 1
ATOM 661 N N . LEU A 1 88 ? -2.105 -6.465 -11.172 1 97.81 88 LEU A N 1
ATOM 662 C CA . LEU A 1 88 ? -0.802 -6.41 -11.82 1 97.81 88 LEU A CA 1
ATOM 663 C C . LEU A 1 88 ? 0.166 -5.535 -11.039 1 97.81 88 LEU A C 1
ATOM 665 O O . LEU A 1 88 ? 1.345 -5.871 -10.898 1 97.81 88 LEU A O 1
ATOM 669 N N . GLY A 1 89 ? -0.36 -4.461 -10.516 1 95.75 89 GLY A N 1
ATOM 670 C CA . GLY A 1 89 ? 0.448 -3.652 -9.617 1 95.75 89 GLY A CA 1
ATOM 671 C C . GLY A 1 89 ? 0.917 -4.41 -8.391 1 95.75 89 GLY A C 1
ATOM 672 O O . GLY A 1 89 ? 2.059 -4.25 -7.953 1 95.75 89 GLY A O 1
ATOM 673 N N . GLY A 1 90 ? 0.066 -5.258 -7.867 1 97.88 90 GLY A N 1
ATOM 674 C CA . GLY A 1 90 ? 0.372 -6.051 -6.688 1 97.88 90 GLY A CA 1
ATOM 675 C C . GLY A 1 90 ? 1.483 -7.059 -6.918 1 97.88 90 GLY A C 1
ATOM 676 O O . GLY A 1 90 ? 2.072 -7.57 -5.965 1 97.88 90 GLY A O 1
ATOM 677 N N . THR A 1 91 ? 1.85 -7.344 -8.156 1 98.38 91 THR A N 1
ATOM 678 C CA . THR A 1 91 ? 2.939 -8.266 -8.461 1 98.38 91 THR A CA 1
ATOM 679 C C . THR A 1 91 ? 4.289 -7.617 -8.172 1 98.38 91 THR A C 1
ATOM 681 O O . THR A 1 91 ? 5.324 -8.289 -8.211 1 98.38 91 THR A O 1
ATOM 684 N N . THR A 1 92 ? 4.277 -6.34 -7.777 1 96.81 92 THR A N 1
ATOM 685 C CA . THR A 1 92 ? 5.5 -5.645 -7.387 1 96.81 92 THR A CA 1
ATOM 686 C C . THR A 1 92 ? 5.422 -5.184 -5.938 1 96.81 92 THR A C 1
ATOM 688 O O . THR A 1 92 ? 6.18 -4.301 -5.52 1 96.81 92 THR A O 1
ATOM 691 N N . ASN A 1 93 ? 4.477 -5.727 -5.215 1 97.69 93 ASN A N 1
ATOM 692 C CA . ASN A 1 93 ? 4.336 -5.398 -3.803 1 97.69 93 ASN A CA 1
ATOM 693 C C . ASN A 1 93 ? 5.602 -5.734 -3.021 1 97.69 93 ASN A C 1
ATOM 695 O O . ASN A 1 93 ? 6.273 -6.723 -3.312 1 97.69 93 ASN A O 1
ATOM 699 N N . ARG A 1 94 ? 5.875 -4.988 -2.002 1 94.88 94 ARG A N 1
ATOM 700 C CA . ARG A 1 94 ? 7.059 -5.227 -1.18 1 94.88 94 ARG A CA 1
ATOM 701 C C . ARG A 1 94 ? 6.965 -6.57 -0.463 1 94.88 94 ARG A C 1
ATOM 703 O O . ARG A 1 94 ? 7.984 -7.23 -0.24 1 94.88 94 ARG A O 1
ATOM 710 N N . ALA A 1 95 ? 5.793 -6.941 -0.122 1 96.38 95 ALA A N 1
ATOM 711 C CA . ALA A 1 95 ? 5.582 -8.234 0.529 1 96.38 95 ALA A CA 1
ATOM 712 C C . ALA A 1 95 ? 5.48 -9.352 -0.499 1 96.38 95 ALA A C 1
ATOM 714 O O . ALA A 1 95 ? 4.559 -9.375 -1.316 1 96.38 95 ALA A O 1
ATOM 715 N N . TRP A 1 96 ? 6.363 -10.328 -0.362 1 96.56 96 TRP A N 1
ATOM 716 C CA . TRP A 1 96 ? 6.41 -11.391 -1.364 1 96.56 96 TRP A CA 1
ATOM 717 C C . TRP A 1 96 ? 5.113 -12.195 -1.364 1 96.56 96 TRP A C 1
ATOM 719 O O . TRP A 1 96 ? 4.684 -12.688 -2.408 1 96.56 96 TRP A O 1
ATOM 729 N N . ARG A 1 97 ? 4.48 -12.297 -0.251 1 98.25 97 ARG A N 1
ATOM 730 C CA . ARG A 1 97 ? 3.24 -13.062 -0.181 1 98.25 97 ARG A CA 1
ATOM 731 C C . ARG A 1 97 ? 2.139 -12.398 -1.004 1 98.25 97 ARG A C 1
ATOM 733 O O . ARG A 1 97 ? 1.289 -13.086 -1.577 1 98.25 97 ARG A O 1
ATOM 740 N N . VAL A 1 98 ? 2.199 -11.102 -1.012 1 98.69 98 VAL A N 1
ATOM 741 C CA . VAL A 1 98 ? 1.239 -10.383 -1.84 1 98.69 98 VAL A CA 1
ATOM 742 C C . VAL A 1 98 ? 1.569 -10.586 -3.316 1 98.69 98 VAL A C 1
ATOM 744 O O . VAL A 1 98 ? 0.674 -10.812 -4.133 1 98.69 98 VAL A O 1
ATOM 747 N N . ARG A 1 99 ? 2.861 -10.547 -3.689 1 98.69 99 ARG A N 1
ATOM 748 C CA . ARG A 1 99 ? 3.256 -10.836 -5.066 1 98.69 99 ARG A CA 1
ATOM 749 C C . ARG A 1 99 ? 2.781 -12.219 -5.492 1 98.69 99 ARG A C 1
ATOM 751 O O . ARG A 1 99 ? 2.193 -12.375 -6.562 1 98.69 99 ARG A O 1
ATOM 758 N N . GLU A 1 100 ? 2.986 -13.18 -4.566 1 98.88 100 GLU A N 1
ATOM 759 C CA . GLU A 1 100 ? 2.568 -14.547 -4.848 1 98.88 100 GLU A CA 1
ATOM 760 C C . GLU A 1 100 ? 1.062 -14.625 -5.082 1 98.88 100 GLU A C 1
ATOM 762 O O . GLU A 1 100 ? 0.611 -15.25 -6.047 1 98.88 100 GLU A O 1
ATOM 767 N N . MET A 1 101 ? 0.349 -13.992 -4.227 1 98.88 101 MET A N 1
ATOM 768 C CA . MET A 1 101 ? -1.105 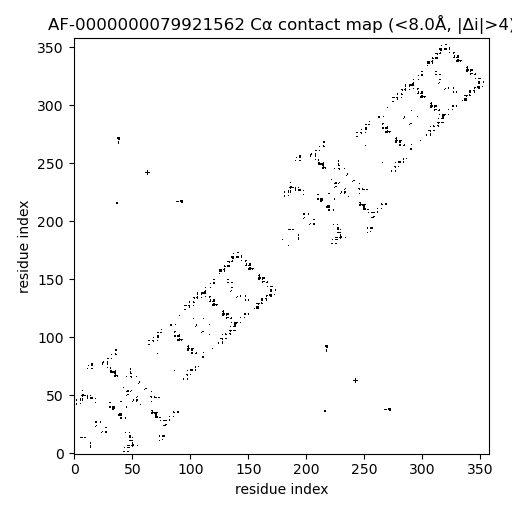-14.062 -4.324 1 98.88 101 MET A CA 1
ATOM 769 C C . MET A 1 101 ? -1.602 -13.383 -5.594 1 98.88 101 MET A C 1
ATOM 771 O O . MET A 1 101 ? -2.506 -13.883 -6.262 1 98.88 101 MET A O 1
ATOM 775 N N . CYS A 1 102 ? -0.996 -12.289 -5.906 1 98.88 102 CYS A N 1
ATOM 776 C CA . CYS A 1 102 ? -1.393 -11.594 -7.121 1 98.88 102 CYS A CA 1
ATOM 777 C C . CYS A 1 102 ? -1.098 -12.438 -8.359 1 98.88 102 CYS A C 1
ATOM 779 O O . CYS A 1 102 ? -1.869 -12.43 -9.32 1 98.88 102 CYS A O 1
ATOM 781 N N . LEU A 1 103 ? -0.018 -13.172 -8.328 1 98.88 103 LEU A N 1
ATOM 782 C CA . LEU A 1 103 ? 0.297 -14.07 -9.438 1 98.88 103 LEU A CA 1
ATOM 783 C C . LEU A 1 103 ? -0.724 -15.195 -9.531 1 98.88 103 LEU A C 1
ATOM 785 O O . LEU A 1 103 ? -1.095 -15.617 -10.633 1 98.88 103 LEU A O 1
ATOM 789 N N . LYS A 1 104 ? -1.157 -15.688 -8.414 1 98.81 104 LYS A N 1
ATOM 790 C CA . LYS A 1 104 ? -2.215 -16.703 -8.414 1 98.81 104 LYS A CA 1
ATOM 791 C C . LYS A 1 104 ? -3.494 -16.141 -9.039 1 98.81 104 LYS A C 1
ATOM 793 O O . LYS A 1 104 ? -4.164 -16.844 -9.812 1 98.81 104 LYS A O 1
ATOM 798 N N . VAL A 1 105 ? -3.799 -14.93 -8.703 1 98.88 105 VAL A N 1
ATOM 799 C CA . VAL A 1 105 ? -4.973 -14.289 -9.289 1 98.88 105 VAL A CA 1
ATOM 800 C C . VAL A 1 105 ? -4.766 -14.102 -10.789 1 98.88 105 VAL A C 1
ATOM 802 O O . VAL A 1 105 ? -5.688 -14.312 -11.586 1 98.88 105 VAL A O 1
ATOM 805 N N . CYS A 1 106 ? -3.545 -13.703 -11.188 1 98.75 106 CYS A N 1
ATOM 806 C CA . CYS A 1 106 ? -3.236 -13.57 -12.609 1 98.75 106 CYS A CA 1
ATOM 807 C C . CYS A 1 106 ? -3.502 -14.875 -13.352 1 98.75 106 CYS A C 1
ATOM 809 O O . CYS A 1 106 ? -4.094 -14.867 -14.43 1 98.75 106 CYS A O 1
ATOM 811 N N . ALA A 1 107 ? -3.105 -15.969 -12.773 1 98.56 107 ALA A N 1
ATOM 812 C CA . ALA A 1 107 ? -3.326 -17.281 -13.391 1 98.56 107 ALA A CA 1
ATOM 813 C C . ALA A 1 107 ? -4.812 -17.609 -13.461 1 98.56 107 ALA A C 1
ATOM 815 O O . ALA A 1 107 ? -5.316 -18.031 -14.5 1 98.56 107 ALA A O 1
ATOM 816 N N . GLU A 1 108 ? -5.523 -17.359 -12.398 1 98.38 108 GLU A N 1
ATOM 817 C CA . GLU A 1 108 ? -6.941 -17.688 -12.289 1 98.38 108 GLU A CA 1
ATOM 818 C C . GLU A 1 108 ? -7.773 -16.875 -13.281 1 98.38 108 GLU A C 1
ATOM 820 O O . GLU A 1 108 ? -8.703 -17.406 -13.891 1 98.38 108 GLU A O 1
ATOM 825 N N . ARG A 1 109 ? -7.387 -15.609 -13.445 1 98.38 109 ARG A N 1
ATOM 826 C CA . ARG A 1 109 ? -8.211 -14.688 -14.227 1 98.38 109 ARG A CA 1
ATOM 827 C C . ARG A 1 109 ? -7.621 -14.477 -15.617 1 98.38 109 ARG A C 1
ATOM 829 O O . ARG A 1 109 ? -8.203 -13.758 -16.438 1 98.38 109 ARG A O 1
ATOM 836 N N . ARG A 1 110 ? -6.5 -15.109 -15.82 1 97.44 110 ARG A N 1
ATOM 837 C CA . ARG A 1 110 ? -5.809 -15.055 -17.109 1 97.44 110 ARG A CA 1
ATOM 838 C C . ARG A 1 110 ? -5.52 -13.609 -17.516 1 97.44 110 ARG A C 1
ATOM 840 O O . ARG A 1 110 ? -5.859 -13.195 -18.625 1 97.44 110 ARG A O 1
ATOM 847 N N . ILE A 1 111 ? -4.828 -12.906 -16.578 1 97.75 111 ILE A N 1
ATOM 848 C CA . ILE A 1 111 ? -4.473 -11.516 -16.859 1 97.75 111 ILE A CA 1
ATOM 849 C C . ILE A 1 111 ? -2.957 -11.344 -16.75 1 97.75 111 ILE A C 1
ATOM 851 O O . ILE A 1 111 ? -2.273 -12.172 -16.141 1 97.75 111 ILE A O 1
ATOM 855 N N . GLY A 1 112 ? -2.432 -10.219 -17.391 1 96.75 112 GLY A N 1
ATOM 856 C CA . GLY A 1 112 ? -1.008 -9.922 -17.406 1 96.75 112 GLY A CA 1
ATOM 857 C C . GLY A 1 112 ? -0.369 -10.195 -18.766 1 96.75 112 GLY A C 1
ATOM 858 O O . GLY A 1 112 ? -0.969 -10.852 -19.625 1 96.75 112 GLY A O 1
ATOM 859 N N . THR A 1 113 ? 0.752 -9.633 -18.906 1 96.31 113 THR A N 1
ATOM 860 C CA . THR A 1 113 ? 1.521 -9.898 -20.125 1 96.31 113 THR A CA 1
ATOM 861 C C . THR A 1 113 ? 2.662 -10.867 -19.844 1 96.31 113 THR A C 1
ATOM 863 O O . THR A 1 113 ? 3.111 -10.992 -18.703 1 96.31 113 THR A O 1
ATOM 866 N N . GLU A 1 114 ? 3.084 -11.5 -20.859 1 96.81 114 GLU A N 1
ATOM 867 C CA . GLU A 1 114 ? 4.223 -12.406 -20.75 1 96.81 114 GLU A CA 1
ATOM 868 C C . GLU A 1 114 ? 5.445 -11.695 -20.188 1 96.81 114 GLU A C 1
ATOM 870 O O . GLU A 1 114 ? 6.133 -12.234 -19.312 1 96.81 114 GLU A O 1
ATOM 875 N N . THR A 1 115 ? 5.652 -10.5 -20.672 1 96.62 115 THR A N 1
ATOM 876 C CA . THR A 1 115 ? 6.82 -9.734 -20.25 1 96.62 115 THR A CA 1
ATOM 877 C C . THR A 1 115 ? 6.762 -9.453 -18.75 1 96.62 115 THR A C 1
ATOM 879 O O . THR A 1 115 ? 7.75 -9.641 -18.031 1 96.62 115 THR A O 1
ATOM 882 N N . GLN A 1 116 ? 5.652 -9.047 -18.281 1 96.06 116 GLN A N 1
ATOM 883 C CA . GLN A 1 116 ? 5.48 -8.711 -16.859 1 96.06 116 GLN A CA 1
ATOM 884 C C . GLN A 1 116 ? 5.637 -9.945 -15.984 1 96.06 116 GLN A C 1
ATOM 886 O O . GLN A 1 116 ? 6.324 -9.906 -14.961 1 96.06 116 GLN A O 1
ATOM 891 N N . LEU A 1 117 ? 5.039 -11.008 -16.391 1 98.19 117 LEU A N 1
ATOM 892 C CA . LEU A 1 117 ? 5.062 -12.227 -15.594 1 98.19 117 LEU A CA 1
ATOM 893 C C . LEU A 1 117 ? 6.438 -12.883 -15.633 1 98.19 117 LEU A C 1
ATOM 895 O O . LEU A 1 117 ? 6.887 -13.461 -14.641 1 98.19 117 LEU A O 1
ATOM 899 N N . ALA A 1 118 ? 7.148 -12.766 -16.75 1 98.19 118 ALA A N 1
ATOM 900 C CA . ALA A 1 118 ? 8.484 -13.336 -16.906 1 98.19 118 ALA A CA 1
ATOM 901 C C . ALA A 1 118 ? 9.477 -12.703 -15.945 1 98.19 118 ALA A C 1
ATOM 903 O O . ALA A 1 118 ? 10.375 -13.383 -15.438 1 98.19 118 ALA A O 1
ATOM 904 N N . LYS A 1 119 ? 9.305 -11.445 -15.688 1 97.31 119 LYS A N 1
ATOM 905 C CA . LYS A 1 119 ? 10.195 -10.734 -14.773 1 97.31 119 LYS A CA 1
ATOM 906 C C . LYS A 1 119 ? 10.164 -11.367 -13.383 1 97.31 119 LYS A C 1
ATOM 908 O O . LYS A 1 119 ? 11.18 -11.383 -12.68 1 97.31 119 LYS A O 1
ATOM 913 N N . LEU A 1 120 ? 9.078 -11.969 -13.039 1 98.38 120 LEU A N 1
ATOM 914 C CA . LEU A 1 120 ? 8.891 -12.484 -11.688 1 98.38 120 LEU A CA 1
ATOM 915 C C . LEU A 1 120 ? 9.445 -13.906 -11.57 1 98.38 120 LEU A C 1
ATOM 917 O O . LEU A 1 120 ? 9.531 -14.453 -10.469 1 98.38 120 LEU A O 1
ATOM 921 N N . THR A 1 121 ? 9.93 -14.5 -12.672 1 98.62 121 THR A N 1
ATOM 922 C CA . THR A 1 121 ? 10.578 -15.812 -12.633 1 98.62 121 THR A CA 1
ATOM 923 C C . THR A 1 121 ? 11.977 -15.695 -12.031 1 98.62 121 THR A C 1
ATOM 925 O O . THR A 1 121 ? 12.609 -16.719 -11.727 1 98.62 121 THR A O 1
ATOM 928 N N . THR A 1 122 ? 12.461 -14.469 -11.82 1 98 122 THR A N 1
ATOM 929 C CA . THR A 1 122 ? 13.766 -14.258 -11.203 1 98 122 THR A CA 1
ATOM 930 C C . THR A 1 122 ? 13.625 -13.562 -9.852 1 98 122 THR A C 1
ATOM 932 O O . THR A 1 122 ? 14.578 -12.977 -9.344 1 98 122 THR A O 1
ATOM 935 N N . ASP A 1 123 ? 12.438 -13.594 -9.305 1 97.88 123 ASP A N 1
ATOM 936 C CA . A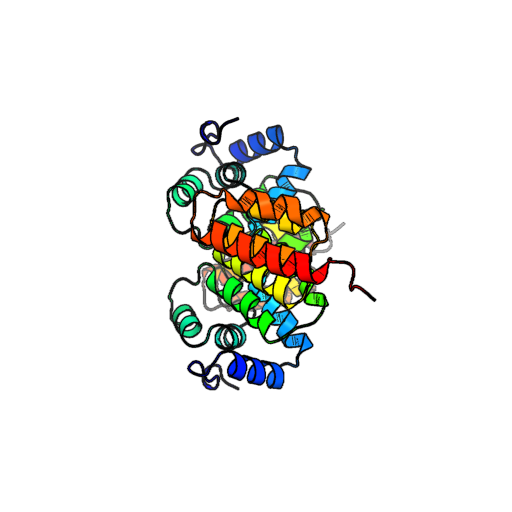SP A 1 123 ? 12.188 -13 -7.996 1 97.88 123 ASP A CA 1
ATOM 937 C C . ASP A 1 123 ? 13.094 -13.617 -6.934 1 97.88 123 ASP A C 1
ATOM 939 O O . ASP A 1 123 ? 13.453 -14.789 -7.02 1 97.88 123 ASP A O 1
ATOM 943 N N . GLU A 1 124 ? 13.359 -12.82 -5.957 1 95.81 124 GLU A N 1
ATOM 944 C CA . GLU A 1 124 ? 14.219 -13.297 -4.879 1 95.81 124 GLU A CA 1
ATOM 945 C C . GLU A 1 124 ? 13.539 -14.414 -4.086 1 95.81 124 GLU A C 1
ATOM 947 O O . GLU A 1 124 ? 14.211 -15.266 -3.5 1 95.81 124 GLU A O 1
ATOM 952 N N . ASN A 1 125 ? 12.227 -14.469 -4.027 1 97.88 125 ASN A N 1
ATOM 953 C CA . ASN A 1 125 ? 11.492 -15.461 -3.256 1 97.88 125 ASN A CA 1
ATOM 954 C C . ASN A 1 125 ? 11.086 -16.656 -4.121 1 97.88 125 ASN A C 1
ATOM 956 O O . ASN A 1 125 ? 10.43 -16.484 -5.148 1 97.88 125 ASN A O 1
ATOM 960 N N . PRO A 1 126 ? 11.422 -17.844 -3.723 1 98.69 126 PRO A N 1
ATOM 961 C CA . PRO A 1 126 ? 11.133 -19.031 -4.543 1 98.69 126 PRO A CA 1
ATOM 962 C C . PRO A 1 126 ? 9.641 -19.25 -4.75 1 98.69 126 PRO A C 1
ATOM 964 O O . PRO A 1 126 ? 9.227 -19.766 -5.797 1 98.69 126 PRO A O 1
ATOM 967 N N . ARG A 1 127 ? 8.836 -18.875 -3.795 1 98.81 127 ARG A N 1
ATOM 968 C CA . ARG A 1 127 ? 7.395 -19.047 -3.953 1 98.81 127 ARG A CA 1
ATOM 969 C C . ARG A 1 127 ? 6.84 -18.125 -5.035 1 98.81 127 ARG A C 1
ATOM 971 O O . ARG A 1 127 ? 5.898 -18.484 -5.738 1 98.81 127 ARG A O 1
ATOM 978 N N . VAL A 1 128 ? 7.457 -16.984 -5.137 1 98.88 128 VAL A N 1
ATOM 979 C CA . VAL A 1 128 ? 7.066 -16.047 -6.184 1 98.88 128 VAL A CA 1
ATOM 980 C C . VAL A 1 128 ? 7.523 -16.578 -7.543 1 98.88 128 VAL A C 1
ATOM 982 O O . VAL A 1 128 ? 6.77 -16.531 -8.516 1 98.88 128 VAL A O 1
ATOM 985 N N . ARG A 1 129 ? 8.742 -17.109 -7.617 1 98.88 129 ARG A N 1
ATOM 986 C CA . ARG A 1 129 ? 9.227 -17.688 -8.859 1 98.88 129 ARG A CA 1
ATOM 987 C C . ARG A 1 129 ? 8.32 -18.828 -9.32 1 98.88 129 ARG A C 1
ATOM 989 O O . ARG A 1 129 ? 7.98 -18.922 -10.5 1 98.88 129 ARG A O 1
ATOM 996 N N . ALA A 1 130 ? 7.875 -19.656 -8.383 1 98.88 130 ALA A N 1
ATOM 997 C CA . ALA A 1 130 ? 6.988 -20.781 -8.711 1 98.88 130 ALA A CA 1
ATOM 998 C C . ALA A 1 130 ? 5.637 -20.281 -9.203 1 98.88 130 ALA A C 1
ATOM 1000 O O . ALA A 1 130 ? 5.105 -20.781 -10.195 1 98.88 130 ALA A O 1
ATOM 1001 N N . ALA A 1 131 ? 5.125 -19.281 -8.523 1 98.88 131 ALA A N 1
ATOM 1002 C CA . ALA A 1 131 ? 3.84 -18.719 -8.922 1 98.88 131 ALA A CA 1
ATOM 1003 C C . ALA A 1 131 ? 3.928 -18.078 -10.305 1 98.88 131 ALA A C 1
ATOM 1005 O O . ALA A 1 131 ? 2.982 -18.156 -11.094 1 98.88 131 ALA A O 1
ATOM 1006 N N . ALA A 1 132 ? 5.047 -17.453 -10.578 1 98.88 132 ALA A N 1
ATOM 1007 C CA . ALA A 1 132 ? 5.258 -16.828 -11.883 1 98.88 132 ALA A CA 1
ATOM 1008 C C . ALA A 1 132 ? 5.25 -17.859 -13 1 98.88 132 ALA A C 1
ATOM 1010 O O . ALA A 1 132 ? 4.656 -17.641 -14.055 1 98.88 132 ALA A O 1
ATOM 1011 N N . ALA A 1 133 ? 5.875 -19 -12.711 1 98.88 133 ALA A N 1
ATOM 1012 C CA . ALA A 1 133 ? 5.871 -20.094 -13.68 1 98.88 133 ALA A CA 1
ATOM 1013 C C . ALA A 1 133 ? 4.449 -20.547 -13.992 1 98.88 133 ALA A C 1
ATOM 1015 O O . ALA A 1 133 ? 4.082 -20.719 -15.156 1 98.88 133 ALA A O 1
ATOM 1016 N N . ARG A 1 134 ? 3.691 -20.703 -13 1 98.81 134 ARG A N 1
ATOM 1017 C CA . ARG A 1 134 ? 2.314 -21.156 -13.164 1 98.81 134 ARG A CA 1
ATOM 1018 C C . ARG A 1 134 ? 1.485 -20.125 -13.922 1 98.81 134 ARG A C 1
ATOM 1020 O O . ARG A 1 134 ? 0.666 -20.469 -14.773 1 98.81 134 ARG A O 1
ATOM 1027 N N . ALA A 1 135 ? 1.668 -18.891 -13.625 1 98.81 135 ALA A N 1
ATOM 1028 C CA . ALA A 1 135 ? 0.941 -17.828 -14.32 1 98.81 135 ALA A CA 1
ATOM 1029 C C . ALA A 1 135 ? 1.315 -17.781 -15.797 1 98.81 135 ALA A C 1
ATOM 1031 O O . ALA A 1 135 ? 0.444 -17.656 -16.656 1 98.81 135 ALA A O 1
ATOM 1032 N N . LEU A 1 136 ? 2.578 -17.969 -16.078 1 98.5 136 LEU A N 1
ATOM 1033 C CA . LEU A 1 136 ? 3.051 -17.953 -17.469 1 98.5 136 LEU A CA 1
ATOM 1034 C C . LEU A 1 136 ? 2.469 -19.125 -18.25 1 98.5 136 LEU A C 1
ATOM 1036 O O . LEU A 1 136 ? 2.189 -19 -19.438 1 98.5 136 LEU A O 1
ATOM 1040 N N . ALA A 1 137 ? 2.33 -20.188 -17.547 1 98.31 137 ALA A N 1
ATOM 1041 C CA . ALA A 1 137 ? 1.794 -21.375 -18.203 1 98.31 137 ALA A CA 1
ATOM 1042 C C . ALA A 1 137 ? 0.396 -21.125 -18.75 1 98.31 137 ALA A C 1
ATOM 1044 O O . ALA A 1 137 ? 0.028 -21.656 -19.797 1 98.31 137 ALA A O 1
ATOM 1045 N N . VAL A 1 138 ? -0.321 -20.266 -18.078 1 97.25 138 VAL A N 1
ATOM 1046 C CA . VAL A 1 138 ? -1.723 -20.047 -18.422 1 97.25 138 VAL A CA 1
ATOM 1047 C C . VAL A 1 138 ? -1.844 -18.844 -19.359 1 97.25 138 VAL A C 1
ATOM 1049 O O . VAL A 1 138 ? -2.695 -18.828 -20.25 1 97.25 138 VAL A O 1
ATOM 1052 N N . VAL A 1 139 ? -0.982 -17.859 -19.219 1 96.88 139 VAL A N 1
ATOM 1053 C CA . VAL A 1 139 ? -1.131 -16.578 -19.891 1 96.88 139 VAL A CA 1
ATOM 1054 C C . VAL A 1 139 ? -0.175 -16.516 -21.078 1 96.88 139 VAL A C 1
ATOM 1056 O O . VAL A 1 139 ? -0.458 -15.836 -22.078 1 96.88 139 VAL A O 1
ATOM 1059 N N . GLY A 1 140 ? 0.956 -17.141 -20.953 1 95.44 140 GLY A N 1
ATOM 1060 C CA . GLY A 1 140 ? 2.045 -16.953 -21.906 1 95.44 140 GLY A CA 1
ATOM 1061 C C . GLY A 1 140 ? 1.826 -17.703 -23.203 1 95.44 140 GLY A C 1
ATOM 1062 O O . GLY A 1 140 ? 0.853 -18.453 -23.344 1 95.44 140 GLY A O 1
ATOM 1063 N N . GLY A 1 141 ? 2.662 -17.375 -24.156 1 94.94 141 GLY A N 1
ATOM 1064 C CA . GLY A 1 141 ? 2.713 -18.062 -25.438 1 94.94 141 GLY A CA 1
ATOM 1065 C C . GLY A 1 141 ? 3.92 -18.969 -25.578 1 94.94 141 GLY A C 1
ATOM 1066 O O . GLY A 1 141 ? 4.57 -19.312 -24.594 1 94.94 141 GLY A O 1
ATOM 1067 N N . PRO A 1 142 ? 4.117 -19.344 -26.781 1 94.38 142 PRO A N 1
ATOM 1068 C CA . PRO A 1 142 ? 5.219 -20.266 -27.047 1 94.38 142 PRO A CA 1
ATOM 1069 C C . PRO A 1 142 ? 6.559 -19.75 -26.516 1 94.38 142 PRO A C 1
ATOM 1071 O O . PRO A 1 142 ? 7.387 -20.547 -26.047 1 94.38 142 PRO A O 1
ATOM 1074 N N . ALA A 1 143 ? 6.691 -18.5 -26.562 1 94.44 143 ALA A N 1
ATOM 1075 C CA . ALA A 1 143 ? 7.949 -17.906 -26.125 1 94.44 143 ALA A CA 1
ATOM 1076 C C . ALA A 1 143 ? 8.172 -18.109 -24.641 1 94.44 143 ALA A C 1
ATOM 1078 O O . ALA A 1 143 ? 9.305 -18.062 -24.156 1 94.44 143 ALA A O 1
ATOM 1079 N N . SER A 1 144 ? 7.125 -18.406 -23.875 1 97.31 144 SER A N 1
ATOM 1080 C CA . SER A 1 144 ? 7.207 -18.594 -22.438 1 97.31 144 SER A CA 1
ATOM 1081 C C . SER A 1 144 ? 7.848 -19.938 -22.094 1 97.31 144 SER A C 1
ATOM 1083 O O . SER A 1 144 ? 8.266 -20.156 -20.953 1 97.31 144 SER A O 1
ATOM 1085 N N . GLU A 1 145 ? 7.883 -20.828 -23.078 1 97.06 145 GLU A N 1
ATOM 1086 C CA . GLU A 1 145 ? 8.469 -22.141 -22.828 1 97.06 145 GLU A CA 1
ATOM 1087 C C . GLU A 1 145 ? 9.922 -22.031 -22.391 1 97.06 145 GLU A C 1
ATOM 1089 O O . GLU A 1 145 ? 10.336 -22.688 -21.422 1 97.06 145 GLU A O 1
ATOM 1094 N N . GLU A 1 146 ? 10.625 -21.172 -23.047 1 97.5 146 GLU A N 1
ATOM 1095 C CA . GLU A 1 146 ? 12.031 -20.984 -22.703 1 97.5 146 GLU A CA 1
ATOM 1096 C C . GLU A 1 146 ? 12.18 -20.359 -21.312 1 97.5 146 GLU A C 1
ATOM 1098 O O . GLU A 1 146 ? 13.047 -20.766 -20.531 1 97.5 146 GLU A O 1
ATOM 1103 N N . ILE A 1 147 ? 11.367 -19.438 -21.062 1 98.06 147 ILE A N 1
ATOM 1104 C CA . ILE A 1 147 ? 11.43 -18.719 -19.797 1 98.06 147 ILE A CA 1
ATOM 1105 C C . ILE A 1 147 ? 11.125 -19.672 -18.641 1 98.06 147 ILE A C 1
ATOM 1107 O O . ILE A 1 147 ? 11.867 -19.734 -17.656 1 98.06 147 ILE A O 1
ATOM 1111 N N . ILE A 1 148 ? 10.109 -20.469 -18.734 1 98.69 148 ILE A N 1
ATOM 1112 C CA . ILE A 1 148 ? 9.742 -21.422 -17.703 1 98.69 148 ILE A CA 1
ATOM 1113 C C . ILE A 1 148 ? 10.812 -22.516 -17.609 1 98.69 148 ILE A C 1
ATOM 1115 O O . ILE A 1 148 ? 11.141 -22.969 -16.516 1 98.69 148 ILE A O 1
ATOM 1119 N N . GLY A 1 149 ? 11.344 -22.891 -18.766 1 98.56 149 GLY A N 1
ATOM 1120 C CA . GLY A 1 149 ? 12.359 -23.922 -18.828 1 98.56 149 GLY A CA 1
ATOM 1121 C C . GLY A 1 149 ? 13.594 -23.609 -18 1 98.56 149 GLY A C 1
ATOM 1122 O O . GLY A 1 149 ? 14.234 -24.5 -17.453 1 98.56 149 GLY A O 1
ATOM 1123 N N . ARG A 1 150 ? 13.953 -22.328 -17.922 1 98.5 150 ARG A N 1
ATOM 1124 C CA . ARG A 1 150 ? 15.109 -21.906 -17.141 1 98.5 150 ARG A CA 1
ATOM 1125 C C . ARG A 1 150 ? 14.914 -22.234 -15.656 1 98.5 150 ARG A C 1
ATOM 1127 O O . ARG A 1 150 ? 15.883 -22.484 -14.938 1 98.5 150 ARG A O 1
ATOM 1134 N N . LEU A 1 151 ? 13.703 -22.344 -15.211 1 98.69 151 LEU A N 1
ATOM 1135 C CA . LEU A 1 151 ? 13.398 -22.578 -13.805 1 98.69 151 LEU A CA 1
ATOM 1136 C C . LEU A 1 151 ? 13.57 -24.062 -13.453 1 98.69 151 LEU A C 1
ATOM 1138 O O . LEU A 1 151 ? 13.57 -24.422 -12.281 1 98.69 151 LEU A O 1
ATOM 1142 N N . LEU A 1 152 ? 13.773 -24.922 -14.469 1 98.62 152 LEU A N 1
ATOM 1143 C CA . LEU A 1 152 ? 14.039 -26.328 -14.211 1 98.62 152 LEU A CA 1
ATOM 1144 C C . LEU A 1 152 ? 15.391 -26.516 -13.523 1 98.62 152 LEU A C 1
ATOM 1146 O O . LEU A 1 152 ? 15.664 -27.578 -12.969 1 98.62 152 LEU A O 1
ATOM 1150 N N . ARG A 1 153 ? 16.203 -25.453 -13.523 1 98.25 153 ARG A N 1
ATOM 1151 C CA . ARG A 1 153 ? 17.531 -25.5 -12.891 1 98.25 153 ARG A CA 1
ATOM 1152 C C . ARG A 1 153 ? 17.562 -24.625 -11.641 1 98.25 153 ARG A C 1
ATOM 1154 O O . ARG A 1 153 ? 18.625 -24.266 -11.156 1 98.25 153 ARG A O 1
ATOM 1161 N N . ASP A 1 154 ? 16.453 -24.266 -11.164 1 98.62 154 ASP A N 1
ATOM 1162 C CA . ASP A 1 154 ? 16.375 -23.438 -9.969 1 98.62 154 ASP A CA 1
ATOM 1163 C C . ASP A 1 154 ? 16.984 -24.156 -8.766 1 98.62 154 ASP A C 1
ATOM 1165 O O . ASP A 1 154 ? 16.922 -25.391 -8.672 1 98.62 154 ASP A O 1
ATOM 1169 N N . SER A 1 155 ? 17.5 -23.391 -7.863 1 98.38 155 SER A N 1
ATOM 1170 C CA . SER A 1 155 ? 18.109 -23.953 -6.668 1 98.38 155 SER A CA 1
ATOM 1171 C C . SER A 1 155 ? 17.078 -24.594 -5.754 1 98.38 155 SER A C 1
ATOM 1173 O O . SER A 1 155 ? 17.406 -25.406 -4.891 1 98.38 155 SER A O 1
ATOM 1175 N N . GLN A 1 156 ? 15.797 -24.203 -5.852 1 98.62 156 GLN A N 1
ATOM 1176 C CA . GLN A 1 156 ? 14.734 -24.688 -4.98 1 98.62 156 GLN A CA 1
ATOM 1177 C C . GLN A 1 156 ? 13.914 -25.781 -5.668 1 98.62 156 GLN A C 1
ATOM 1179 O O . GLN A 1 156 ? 13.391 -25.562 -6.762 1 98.62 156 GLN A O 1
ATOM 1184 N N . LYS A 1 157 ? 13.805 -26.875 -5.039 1 98.5 157 LYS A N 1
ATOM 1185 C CA . LYS A 1 157 ? 13.109 -28.031 -5.59 1 98.5 157 LYS A CA 1
ATOM 1186 C C . LYS A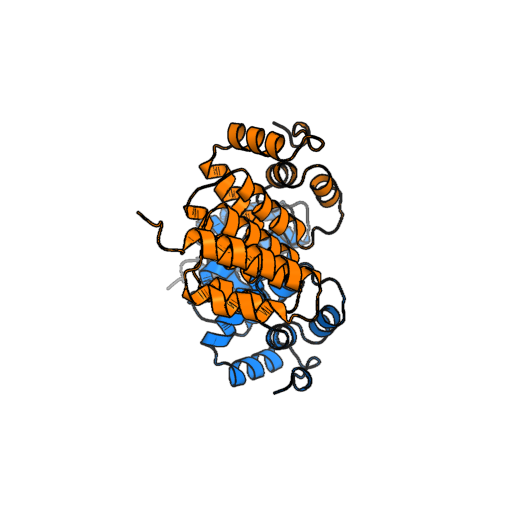 1 157 ? 11.664 -27.688 -5.934 1 98.5 157 LYS A C 1
ATOM 1188 O O . LYS A 1 157 ? 11.141 -28.141 -6.961 1 98.5 157 LYS A O 1
ATOM 1193 N N . ASP A 1 158 ? 11.008 -26.938 -5.09 1 98.5 158 ASP A N 1
ATOM 1194 C CA . ASP A 1 158 ? 9.609 -26.594 -5.316 1 98.5 158 ASP A CA 1
ATOM 1195 C C . ASP A 1 158 ? 9.453 -25.719 -6.562 1 98.5 158 ASP A C 1
ATOM 1197 O O . ASP A 1 158 ? 8.438 -25.797 -7.254 1 98.5 158 ASP A O 1
ATOM 1201 N N . VAL A 1 159 ? 10.406 -24.922 -6.824 1 98.88 159 VAL A N 1
ATOM 1202 C CA . VAL A 1 159 ? 10.383 -24.109 -8.031 1 98.88 159 VAL A CA 1
ATOM 1203 C C . VAL A 1 159 ? 10.562 -24.984 -9.258 1 98.88 159 VAL A C 1
ATOM 1205 O O . VAL A 1 159 ? 9.852 -24.828 -10.258 1 98.88 159 VAL A O 1
ATOM 1208 N N . ARG A 1 160 ? 11.477 -25.922 -9.164 1 98.81 160 ARG A N 1
ATOM 1209 C CA . ARG A 1 160 ? 11.688 -26.844 -10.273 1 98.81 160 ARG A CA 1
ATOM 1210 C C . ARG A 1 160 ? 10.43 -27.656 -10.562 1 98.81 160 ARG A C 1
ATOM 1212 O O . ARG A 1 160 ? 10.07 -27.859 -11.727 1 98.81 160 ARG A O 1
ATOM 1219 N N . ARG A 1 161 ? 9.797 -28.094 -9.578 1 98.81 161 ARG A N 1
ATOM 1220 C CA . ARG A 1 161 ? 8.562 -28.844 -9.742 1 98.81 161 ARG A CA 1
ATOM 1221 C C . ARG A 1 161 ? 7.48 -28 -10.406 1 98.81 161 ARG A C 1
ATOM 1223 O O . ARG A 1 161 ? 6.828 -28.453 -11.352 1 98.81 161 ARG A O 1
ATOM 1230 N N . ALA A 1 162 ? 7.301 -26.781 -9.906 1 98.81 162 ALA A N 1
ATOM 1231 C CA . ALA A 1 162 ? 6.328 -25.859 -10.5 1 98.81 162 ALA A CA 1
ATOM 1232 C C . ALA A 1 162 ? 6.637 -25.609 -11.969 1 98.81 162 ALA A C 1
ATOM 1234 O O . ALA A 1 162 ? 5.73 -25.531 -12.797 1 98.81 162 ALA A O 1
ATOM 1235 N N . ALA A 1 163 ? 7.898 -25.484 -12.258 1 98.81 163 ALA A N 1
ATOM 1236 C CA . ALA A 1 163 ? 8.328 -25.25 -13.633 1 98.81 163 ALA A CA 1
ATOM 1237 C C . ALA A 1 163 ? 7.957 -26.422 -14.531 1 98.81 163 ALA A C 1
ATOM 1239 O O . ALA A 1 163 ? 7.402 -26.219 -15.617 1 98.81 163 ALA A O 1
ATOM 1240 N N . GLY A 1 164 ? 8.266 -27.594 -14.086 1 98.69 164 GLY A N 1
ATOM 1241 C CA . GLY A 1 164 ? 7.926 -28.781 -14.859 1 98.69 164 GLY A CA 1
ATOM 1242 C C . GLY A 1 164 ? 6.438 -28.906 -15.141 1 98.69 164 GLY A C 1
ATOM 1243 O O . GLY A 1 164 ? 6.035 -29.125 -16.281 1 98.69 164 GLY A O 1
ATOM 1244 N N . GLU A 1 165 ? 5.641 -28.734 -14.094 1 98.75 165 GLU A N 1
ATOM 1245 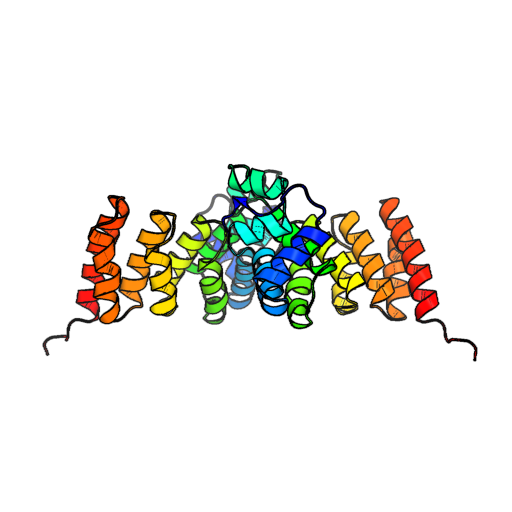C CA . GLU A 1 165 ? 4.188 -28.781 -14.242 1 98.75 165 GLU A CA 1
ATOM 1246 C C . GLU A 1 165 ? 3.703 -27.688 -15.188 1 98.75 165 GLU A C 1
ATOM 1248 O O . GLU A 1 165 ? 2.828 -27.922 -16.031 1 98.75 165 GLU A O 1
ATOM 1253 N N . SER A 1 166 ? 4.262 -26.578 -15.031 1 98.75 166 SER A N 1
ATOM 1254 C CA . SER A 1 166 ? 3.865 -25.422 -15.836 1 98.75 166 SER A CA 1
ATOM 1255 C C . SER A 1 166 ? 4.203 -25.625 -17.312 1 98.75 166 SER A C 1
ATOM 1257 O O . SER A 1 166 ? 3.438 -25.234 -18.188 1 98.75 166 SER A O 1
ATOM 1259 N N . LEU A 1 167 ? 5.344 -26.234 -17.578 1 98.06 167 LEU A N 1
ATOM 1260 C CA . LEU A 1 167 ? 5.707 -26.547 -18.969 1 98.06 167 LEU A CA 1
ATOM 1261 C C . LEU A 1 167 ? 4.699 -27.5 -19.594 1 98.06 167 LEU A C 1
ATOM 1263 O O . LEU A 1 167 ? 4.34 -27.344 -20.766 1 98.06 167 LEU A O 1
ATOM 1267 N N . GLY A 1 168 ? 4.312 -28.438 -18.812 1 97.5 168 GLY A N 1
ATOM 1268 C CA . GLY A 1 168 ? 3.287 -29.344 -19.297 1 97.5 168 GLY A CA 1
ATOM 1269 C C . GLY A 1 168 ? 1.999 -28.641 -19.688 1 97.5 168 GLY A C 1
ATOM 1270 O O . GLY A 1 168 ? 1.45 -28.891 -20.766 1 97.5 168 GLY A O 1
ATOM 1271 N N . VAL A 1 169 ? 1.546 -27.766 -18.859 1 97.44 169 VAL A N 1
ATOM 1272 C CA . VAL A 1 169 ? 0.323 -27 -19.094 1 97.44 169 VAL A CA 1
ATOM 1273 C C . VAL A 1 169 ? 0.482 -26.141 -20.344 1 97.44 169 VAL A C 1
ATOM 1275 O O . VAL A 1 169 ? -0.408 -26.094 -21.203 1 97.44 169 VAL A O 1
ATOM 1278 N N . LEU A 1 170 ? 1.604 -25.469 -20.438 1 97.25 170 LEU A N 1
ATOM 1279 C CA . LEU A 1 170 ? 1.861 -24.578 -21.562 1 97.25 170 LEU A CA 1
ATOM 1280 C C . LEU A 1 170 ? 1.888 -25.344 -22.875 1 97.25 170 LEU A C 1
ATOM 1282 O O . LEU A 1 170 ? 1.275 -24.922 -23.859 1 97.25 170 LEU A O 1
ATOM 1286 N N . LYS A 1 171 ? 2.525 -26.438 -22.875 1 95.25 171 LYS A N 1
ATOM 1287 C CA . LYS A 1 171 ? 2.639 -27.25 -24.078 1 95.25 171 LYS A CA 1
ATOM 1288 C C . LYS A 1 171 ? 1.271 -27.75 -24.547 1 95.25 171 LYS A C 1
ATOM 1290 O O . LYS A 1 171 ? 0.981 -27.781 -25.734 1 95.25 171 LYS A O 1
ATOM 1295 N N . GLU A 1 172 ? 0.521 -28.125 -23.594 1 94.81 172 GLU A N 1
ATOM 1296 C CA . GLU A 1 172 ? -0.829 -28.578 -23.922 1 94.81 172 GLU A CA 1
ATOM 1297 C C . GLU A 1 172 ? -1.656 -27.438 -24.531 1 94.81 172 GLU A C 1
ATOM 1299 O O . GLU A 1 172 ? -2.459 -27.672 -25.438 1 94.81 172 GLU A O 1
ATOM 1304 N N . ARG A 1 173 ? -1.466 -26.297 -24.094 1 93.75 173 ARG A N 1
ATOM 1305 C CA . ARG A 1 173 ? -2.252 -25.141 -24.516 1 93.75 173 ARG A CA 1
ATOM 1306 C C . ARG A 1 173 ? -1.8 -24.656 -25.891 1 93.75 173 ARG A C 1
ATOM 1308 O O . ARG A 1 173 ? -2.623 -24.25 -26.719 1 93.75 173 ARG A O 1
ATOM 1315 N N . VAL A 1 174 ? -0.542 -24.625 -26.141 1 89.25 174 VAL A N 1
ATOM 1316 C CA . VAL A 1 174 ? -0.024 -23.953 -27.344 1 89.25 174 VAL A CA 1
ATOM 1317 C C . VAL A 1 174 ? 0.246 -24.984 -28.438 1 89.25 174 VAL A C 1
ATOM 1319 O O . VAL A 1 174 ? 0.538 -24.625 -29.578 1 89.25 174 VAL A O 1
ATOM 1322 N N . SER A 1 175 ? 0.246 -26.312 -28.062 1 81.88 175 SER A N 1
ATOM 1323 C CA . SER A 1 175 ? 0.456 -27.328 -29.078 1 81.88 175 SER A CA 1
ATOM 1324 C C . SER A 1 175 ? -0.661 -27.328 -30.125 1 81.88 175 SER A C 1
ATOM 1326 O O . SER A 1 175 ? -1.834 -27.156 -29.781 1 81.88 175 SER A O 1
ATOM 1328 N N . PRO A 1 176 ? -0.293 -27.141 -31.469 1 68.5 176 PRO A N 1
ATOM 1329 C CA . PRO A 1 176 ? -1.265 -27.25 -32.562 1 68.5 176 PRO A CA 1
ATOM 1330 C C . PRO A 1 176 ? -2.176 -28.469 -32.438 1 68.5 176 PRO A C 1
ATOM 1332 O O . PRO A 1 176 ? -1.732 -29.531 -31.984 1 68.5 176 PRO A O 1
ATOM 1335 N N . GLN A 1 177 ? -3.602 -28.25 -31.938 1 56.09 177 GLN A N 1
ATOM 1336 C CA . GLN A 1 177 ? -4.566 -29.344 -31.953 1 56.09 177 GLN A CA 1
ATOM 1337 C C . GLN A 1 177 ? -4.535 -30.078 -33.281 1 56.09 177 GLN A C 1
ATOM 1339 O O . GLN A 1 177 ? -4.512 -29.453 -34.344 1 56.09 177 GLN A O 1
ATOM 1344 N N . ALA A 1 178 ? -3.928 -31.219 -33.344 1 52.34 178 ALA A N 1
ATOM 1345 C CA . ALA A 1 178 ? -3.99 -32.094 -34.5 1 52.34 178 ALA A CA 1
ATOM 1346 C C . ALA A 1 178 ? -5.414 -32.156 -35.062 1 52.34 178 ALA A C 1
ATOM 1348 O O . ALA A 1 178 ? -6.328 -32.594 -34.344 1 52.34 178 ALA A O 1
ATOM 1349 N N . ASP A 1 179 ? -6.066 -31.172 -35.656 1 39.94 179 ASP A N 1
ATOM 1350 C CA . ASP A 1 179 ? -7.094 -31.641 -36.562 1 39.94 179 ASP A CA 1
ATOM 1351 C C . ASP A 1 179 ? -6.492 -32.562 -37.625 1 39.94 179 ASP A C 1
ATOM 1353 O O . ASP A 1 179 ? -5.422 -32.312 -38.156 1 39.94 179 ASP A O 1
ATOM 1357 N N . MET B 1 1 ? 26.719 2.43 -7.66 1 47.28 1 MET B N 1
ATOM 1358 C CA . MET B 1 1 ? 26.812 2.711 -6.23 1 47.28 1 MET B CA 1
ATOM 1359 C C . MET B 1 1 ? 26.188 1.581 -5.414 1 47.28 1 MET B C 1
ATOM 1361 O O . MET B 1 1 ? 25.078 1.125 -5.719 1 47.28 1 MET B O 1
ATOM 1365 N N . THR B 1 2 ? 26.875 0.868 -4.637 1 65.88 2 THR B N 1
ATOM 1366 C CA . THR B 1 2 ? 26.422 -0.222 -3.781 1 65.88 2 THR B CA 1
ATOM 1367 C C . THR B 1 2 ? 25.578 0.311 -2.631 1 65.88 2 THR B C 1
ATOM 1369 O O . THR B 1 2 ? 25.656 1.494 -2.291 1 65.88 2 THR B O 1
ATOM 1372 N N . ASN B 1 3 ? 24.484 -0.401 -2.223 1 73.69 3 ASN B N 1
ATOM 1373 C CA . ASN B 1 3 ? 23.641 -0.007 -1.097 1 73.69 3 ASN B CA 1
ATOM 1374 C C . ASN B 1 3 ? 24.484 0.507 0.073 1 73.69 3 ASN B C 1
ATOM 1376 O O . ASN B 1 3 ? 24.016 1.343 0.852 1 73.69 3 ASN B O 1
ATOM 1380 N N . THR B 1 4 ? 25.703 0.232 -0.022 1 75.5 4 THR B N 1
ATOM 1381 C CA . THR B 1 4 ? 26.594 0.573 1.085 1 75.5 4 THR B CA 1
ATOM 1382 C C . THR B 1 4 ? 27.078 2.016 0.965 1 75.5 4 THR B C 1
ATOM 1384 O O . THR B 1 4 ? 27.484 2.623 1.957 1 75.5 4 THR B O 1
ATOM 1387 N N . ASP B 1 5 ? 26.844 2.594 -0.068 1 89.31 5 ASP B N 1
ATOM 1388 C CA . ASP B 1 5 ? 27.391 3.934 -0.278 1 89.31 5 ASP B CA 1
ATOM 1389 C C . ASP B 1 5 ? 26.359 5.004 0.049 1 89.31 5 ASP B C 1
ATOM 1391 O O . ASP B 1 5 ? 26.656 6.199 0.028 1 89.31 5 ASP B O 1
ATOM 1395 N N . ILE B 1 6 ? 25.281 4.645 0.396 1 96.19 6 ILE B N 1
ATOM 1396 C CA . ILE B 1 6 ? 24.25 5.605 0.74 1 96.19 6 ILE B CA 1
ATOM 1397 C C . ILE B 1 6 ? 24.422 6.074 2.182 1 96.19 6 ILE B C 1
ATOM 1399 O O . ILE B 1 6 ? 24.484 5.258 3.104 1 96.19 6 ILE B O 1
ATOM 1403 N N . PRO B 1 7 ? 24.609 7.375 2.424 1 97.44 7 PRO B N 1
ATOM 1404 C CA . PRO B 1 7 ? 24.859 7.879 3.775 1 97.44 7 PRO B CA 1
ATOM 1405 C C . PRO B 1 7 ? 23.609 7.855 4.656 1 97.44 7 PRO B C 1
ATOM 1407 O O . PRO B 1 7 ? 22.984 8.898 4.883 1 97.44 7 PRO B O 1
ATOM 1410 N N . ILE B 1 8 ? 23.312 6.781 5.277 1 97.69 8 ILE B N 1
ATOM 1411 C CA . ILE B 1 8 ? 22.047 6.508 5.93 1 97.69 8 ILE B CA 1
ATOM 1412 C C . ILE B 1 8 ? 21.922 7.34 7.207 1 97.69 8 ILE B C 1
ATOM 1414 O O . ILE B 1 8 ? 20.828 7.512 7.746 1 97.69 8 ILE B O 1
ATOM 1418 N N . ASP B 1 9 ? 23 7.922 7.691 1 97.62 9 ASP B N 1
ATOM 1419 C CA . ASP B 1 9 ? 22.969 8.703 8.922 1 97.62 9 ASP B CA 1
ATOM 1420 C C . ASP B 1 9 ? 22.844 10.195 8.625 1 97.62 9 ASP B C 1
ATOM 1422 O O . ASP B 1 9 ? 22.703 11.008 9.539 1 97.62 9 ASP B O 1
ATOM 1426 N N . SER B 1 10 ? 22.922 10.594 7.352 1 97.69 10 SER B N 1
ATOM 1427 C CA . SER B 1 10 ? 22.766 11.984 6.957 1 97.69 10 SER B CA 1
ATOM 1428 C C . SER B 1 10 ? 21.312 12.43 7.043 1 97.69 10 SER B C 1
ATOM 1430 O O . SER B 1 10 ? 20.406 11.594 7.035 1 97.69 10 SER B O 1
ATOM 1432 N N . PRO B 1 11 ? 21.125 13.742 7.16 1 97.38 11 PRO B N 1
ATOM 1433 C CA . PRO B 1 11 ? 19.75 14.25 7.16 1 97.38 11 PRO B CA 1
ATOM 1434 C C . PRO B 1 11 ? 18.984 13.891 5.887 1 97.38 11 PRO B C 1
ATOM 1436 O O . PRO B 1 11 ? 19.594 13.734 4.824 1 97.38 11 PRO B O 1
ATOM 1439 N N . LEU B 1 12 ? 17.703 13.781 6.016 1 97.81 12 LEU B N 1
ATOM 1440 C CA . LEU B 1 12 ? 16.844 13.344 4.922 1 97.81 12 LEU B CA 1
ATOM 1441 C C . LEU B 1 12 ? 17.078 14.18 3.67 1 97.81 12 LEU B C 1
ATOM 1443 O O . LEU B 1 12 ? 17.25 13.633 2.578 1 97.81 12 LEU B O 1
ATOM 1447 N N . GLY B 1 13 ? 17.109 15.484 3.865 1 98.25 13 GLY B N 1
ATOM 1448 C CA . GLY B 1 13 ? 17.281 16.359 2.713 1 98.25 13 GLY B CA 1
ATOM 1449 C C . GLY B 1 13 ? 18.531 16.031 1.908 1 98.25 13 GLY B C 1
ATOM 1450 O O . GLY B 1 13 ? 18.484 16.016 0.676 1 98.25 13 GLY B O 1
ATOM 1451 N N . GLU B 1 14 ? 19.609 15.68 2.521 1 98.19 14 GLU B N 1
ATOM 1452 C CA . GLU B 1 14 ? 20.859 15.328 1.853 1 98.19 14 GLU B CA 1
ATOM 1453 C C . GLU B 1 14 ? 20.734 13.992 1.118 1 98.19 14 GLU B C 1
ATOM 1455 O O . GLU B 1 14 ? 21.219 13.852 -0.006 1 98.19 14 GLU B O 1
ATOM 1460 N N . ARG B 1 15 ? 20.094 13.094 1.742 1 98.5 15 ARG B N 1
ATOM 1461 C CA . ARG B 1 15 ? 19.906 11.789 1.105 1 98.5 15 ARG B CA 1
ATOM 1462 C C . ARG B 1 15 ? 19.031 11.914 -0.133 1 98.5 15 ARG B C 1
ATOM 1464 O O . ARG B 1 15 ? 19.297 11.266 -1.149 1 98.5 15 ARG B O 1
ATOM 1471 N N . ILE B 1 16 ? 18.047 12.805 -0.037 1 98.62 16 ILE B N 1
ATOM 1472 C CA . ILE B 1 16 ? 17.156 13 -1.181 1 98.62 16 ILE B CA 1
ATOM 1473 C C . ILE B 1 16 ? 17.922 13.672 -2.316 1 98.62 16 ILE B C 1
ATOM 1475 O O . ILE B 1 16 ? 17.781 13.305 -3.482 1 98.62 16 ILE B O 1
ATOM 1479 N N . ASP B 1 17 ? 18.797 14.609 -1.975 1 98.19 17 ASP B N 1
ATOM 1480 C CA . ASP B 1 17 ? 19.609 15.266 -2.996 1 98.19 17 ASP B CA 1
ATOM 1481 C C . ASP B 1 17 ? 20.484 14.242 -3.727 1 98.19 17 ASP B C 1
ATOM 1483 O O . ASP B 1 17 ? 20.625 14.305 -4.949 1 98.19 17 ASP B O 1
ATOM 1487 N N . LEU B 1 18 ? 21 13.305 -3.049 1 98.12 18 LEU B N 1
ATOM 1488 C CA . LEU B 1 18 ? 21.844 12.266 -3.635 1 98.12 18 LEU B CA 1
ATOM 1489 C C . LEU B 1 18 ? 21.031 11.344 -4.527 1 98.12 18 LEU B C 1
ATOM 1491 O O . LEU B 1 18 ? 21.484 10.953 -5.605 1 98.12 18 LEU B O 1
ATOM 1495 N N . ALA B 1 19 ? 19.875 10.992 -4.09 1 98.44 19 ALA B N 1
ATOM 1496 C CA . ALA B 1 19 ? 19 10.148 -4.895 1 98.44 19 ALA B CA 1
ATOM 1497 C C . ALA B 1 19 ? 18.625 10.836 -6.203 1 98.44 19 ALA B C 1
ATOM 1499 O O . ALA B 1 19 ? 18.609 10.211 -7.266 1 98.44 19 ALA B O 1
ATOM 1500 N N . VAL B 1 20 ? 18.359 12.117 -6.062 1 98.38 20 VAL B N 1
ATOM 1501 C CA . VAL B 1 20 ? 17.984 12.898 -7.238 1 98.38 20 VAL B CA 1
ATOM 1502 C C . VAL B 1 20 ? 19.172 12.969 -8.203 1 98.38 20 VAL B C 1
ATOM 1504 O O . VAL B 1 20 ? 18.984 12.898 -9.422 1 98.38 20 VAL B O 1
ATOM 1507 N N . ALA B 1 21 ? 20.328 13.094 -7.672 1 98 21 ALA B N 1
ATOM 1508 C CA . ALA B 1 21 ? 21.516 13.109 -8.508 1 98 21 ALA B CA 1
ATOM 1509 C C . ALA B 1 21 ? 21.703 11.781 -9.234 1 98 21 ALA B C 1
ATOM 1511 O O . ALA B 1 21 ? 22.109 11.742 -10.391 1 98 21 ALA B O 1
ATOM 1512 N N . ARG B 1 22 ? 21.328 10.781 -8.633 1 97.38 22 ARG B N 1
ATOM 1513 C CA . ARG B 1 22 ? 21.531 9.438 -9.172 1 97.38 22 ARG B CA 1
ATOM 1514 C C . ARG B 1 22 ? 20.438 9.094 -10.195 1 97.38 22 ARG B C 1
ATOM 1516 O O . ARG B 1 22 ? 20.75 8.562 -11.266 1 97.38 22 ARG B O 1
ATOM 1523 N N . TYR B 1 23 ? 19.203 9.391 -9.898 1 97.44 23 TYR B N 1
ATOM 1524 C CA . TYR B 1 23 ? 18.078 8.867 -10.68 1 97.44 23 TYR B CA 1
ATOM 1525 C C . TYR B 1 23 ? 17.516 9.93 -11.609 1 97.44 23 TYR B C 1
ATOM 1527 O O . TYR B 1 23 ? 16.891 9.609 -12.617 1 97.44 23 TYR B O 1
ATOM 1535 N N . GLY B 1 24 ? 17.719 11.172 -11.234 1 98.12 24 GLY B N 1
ATOM 1536 C CA . GLY B 1 24 ? 16.922 12.242 -11.797 1 98.12 24 GLY B CA 1
ATOM 1537 C C . GLY B 1 24 ? 15.656 12.531 -11.016 1 98.12 24 GLY B C 1
ATOM 1538 O O . GLY B 1 24 ? 15.086 11.625 -10.406 1 98.12 24 GLY B O 1
ATOM 1539 N N . GLU B 1 25 ? 15.266 13.727 -11.031 1 98.06 25 GLU B N 1
ATOM 1540 C CA . GLU B 1 25 ? 14.164 14.188 -10.195 1 98.06 25 GLU B CA 1
ATOM 1541 C C . GLU B 1 25 ? 12.883 13.43 -10.516 1 98.06 25 GLU B C 1
ATOM 1543 O O . GLU B 1 25 ? 12.266 12.836 -9.617 1 98.06 25 GLU B O 1
ATOM 1548 N N . ASP B 1 26 ? 12.516 13.336 -11.719 1 98 26 ASP B N 1
ATOM 1549 C CA . ASP B 1 26 ? 11.25 12.719 -12.109 1 98 26 ASP B CA 1
ATOM 1550 C C . ASP B 1 26 ? 11.258 11.219 -11.82 1 98 26 ASP B C 1
ATOM 1552 O O . ASP B 1 26 ? 10.273 10.672 -11.32 1 98 26 ASP B O 1
ATOM 1556 N N . ALA B 1 27 ? 12.359 10.633 -12.117 1 98.19 27 ALA B N 1
ATOM 1557 C CA . ALA B 1 27 ? 12.477 9.188 -11.891 1 98.19 27 ALA B CA 1
ATOM 1558 C C . ALA B 1 27 ? 12.422 8.859 -10.406 1 98.19 27 ALA B C 1
ATOM 1560 O O . ALA B 1 27 ? 11.805 7.867 -10 1 98.19 27 ALA B O 1
ATOM 1561 N N . PHE B 1 28 ? 13.078 9.727 -9.617 1 98.5 28 PHE B N 1
ATOM 1562 C CA . PHE B 1 28 ? 13.07 9.453 -8.188 1 98.5 28 PHE B CA 1
ATOM 1563 C C . PHE B 1 28 ? 11.688 9.688 -7.59 1 98.5 28 PHE B C 1
ATOM 1565 O O . PHE B 1 28 ? 11.25 8.945 -6.715 1 98.5 28 PHE B O 1
ATOM 1572 N N . VAL B 1 29 ? 10.945 10.672 -8.047 1 98.75 29 VAL B N 1
ATOM 1573 C CA . VAL B 1 29 ? 9.57 10.883 -7.605 1 98.75 29 VAL B CA 1
ATOM 1574 C C . VAL B 1 29 ? 8.734 9.641 -7.926 1 98.75 29 VAL B C 1
ATOM 1576 O O . VAL B 1 29 ? 7.953 9.188 -7.086 1 98.75 29 VAL B O 1
ATOM 1579 N N . THR B 1 30 ? 8.961 9.094 -9.078 1 98.06 30 THR B N 1
ATOM 1580 C CA . THR B 1 30 ? 8.227 7.895 -9.461 1 98.06 30 THR B CA 1
ATOM 1581 C C . THR B 1 30 ? 8.523 6.75 -8.492 1 98.06 30 THR B C 1
ATOM 1583 O O . THR B 1 30 ? 7.609 6.027 -8.078 1 98.06 30 THR B O 1
ATOM 1586 N N . LYS B 1 31 ? 9.773 6.648 -8.133 1 97.88 31 LYS B N 1
ATOM 1587 C CA . LYS B 1 31 ? 10.156 5.605 -7.188 1 97.88 31 LYS B CA 1
ATOM 1588 C C . LYS B 1 31 ? 9.531 5.848 -5.816 1 97.88 31 LYS B C 1
ATOM 1590 O O . LYS B 1 31 ? 9.047 4.914 -5.176 1 97.88 31 LYS B O 1
ATOM 1595 N N . VAL B 1 32 ? 9.508 7.008 -5.391 1 98.25 32 VAL B N 1
ATOM 1596 C CA . VAL B 1 32 ? 8.945 7.379 -4.094 1 98.25 32 VAL B CA 1
ATOM 1597 C C . VAL B 1 32 ? 7.438 7.137 -4.094 1 98.25 32 VAL B C 1
ATOM 1599 O O . VAL B 1 32 ? 6.879 6.688 -3.092 1 98.25 32 VAL B O 1
ATOM 1602 N N . LEU B 1 33 ? 6.812 7.422 -5.199 1 97.81 33 LEU B N 1
ATOM 1603 C CA . LEU B 1 33 ? 5.387 7.141 -5.336 1 97.81 33 LEU B CA 1
ATOM 1604 C C . LEU B 1 33 ? 5.117 5.641 -5.27 1 97.81 33 LEU B C 1
ATOM 1606 O O . LEU B 1 33 ? 4.105 5.211 -4.715 1 97.81 33 LEU B O 1
ATOM 1610 N N . GLY B 1 34 ? 6.016 4.914 -5.859 1 96.44 34 GLY B N 1
ATOM 1611 C CA . GLY B 1 34 ? 5.918 3.467 -5.723 1 96.44 34 GLY B CA 1
ATOM 1612 C C . GLY B 1 34 ? 5.93 3.002 -4.281 1 96.44 34 GLY B C 1
ATOM 1613 O O . GLY B 1 34 ? 5.125 2.154 -3.891 1 96.44 34 GLY B O 1
ATOM 1614 N N . LEU B 1 35 ? 6.777 3.572 -3.463 1 97.38 35 LEU B N 1
ATOM 1615 C CA . LEU B 1 35 ? 6.82 3.234 -2.043 1 97.38 35 LEU B CA 1
ATOM 1616 C C . LEU B 1 35 ? 5.508 3.596 -1.358 1 97.38 35 LEU B C 1
ATOM 1618 O O . LEU B 1 35 ? 4.969 2.803 -0.583 1 97.38 35 LEU B O 1
ATOM 1622 N N . LEU B 1 36 ? 5.02 4.754 -1.653 1 97.25 36 LEU B N 1
ATOM 1623 C CA . LEU B 1 36 ? 3.77 5.215 -1.059 1 97.25 36 LEU B CA 1
ATOM 1624 C C . LEU B 1 36 ? 2.623 4.27 -1.409 1 97.25 36 LEU B C 1
ATOM 1626 O O . LEU B 1 36 ? 1.706 4.078 -0.608 1 97.25 36 LEU B O 1
ATOM 1630 N N . ASP B 1 37 ? 2.793 3.641 -2.545 1 93.75 37 ASP B N 1
ATOM 1631 C CA . ASP B 1 37 ? 1.755 2.734 -3.023 1 93.75 37 ASP B CA 1
ATOM 1632 C C . ASP B 1 37 ? 2.029 1.3 -2.578 1 93.75 37 ASP B C 1
ATOM 1634 O O . ASP B 1 37 ? 1.379 0.363 -3.045 1 93.75 37 ASP B O 1
ATOM 1638 N N . GLY B 1 38 ? 3.029 1.082 -1.802 1 94.56 38 GLY B N 1
ATOM 1639 C CA . GLY B 1 38 ? 3.316 -0.228 -1.239 1 94.56 38 GLY B CA 1
ATOM 1640 C C . GLY B 1 38 ? 4.207 -1.076 -2.129 1 94.56 38 GLY B C 1
ATOM 1641 O O . GLY B 1 38 ? 4.406 -2.264 -1.862 1 94.56 38 GLY B O 1
ATOM 1642 N N . ARG B 1 39 ? 4.82 -0.533 -3.174 1 95.31 39 ARG B N 1
ATOM 1643 C CA . ARG B 1 39 ? 5.621 -1.302 -4.125 1 95.31 39 ARG B CA 1
ATOM 1644 C C . ARG B 1 39 ? 7.066 -1.416 -3.654 1 95.31 39 ARG B C 1
ATOM 1646 O O . ARG B 1 39 ? 7.508 -0.655 -2.791 1 95.31 39 ARG B O 1
ATOM 1653 N N . ASN B 1 40 ? 7.668 -2.453 -4.191 1 95 40 ASN B N 1
ATOM 1654 C CA . ASN B 1 40 ? 9.102 -2.617 -3.988 1 95 40 ASN B CA 1
ATOM 1655 C C . ASN B 1 40 ? 9.906 -1.827 -5.016 1 95 40 ASN B C 1
ATOM 1657 O O . ASN B 1 40 ? 9.961 -2.199 -6.191 1 95 40 ASN B O 1
ATOM 1661 N N . GLU B 1 41 ? 10.602 -0.785 -4.543 1 96.25 41 GLU B N 1
ATOM 1662 C CA . GLU B 1 41 ? 11.297 0.097 -5.473 1 96.25 41 GLU B CA 1
ATOM 1663 C C . GLU B 1 41 ? 12.812 -0.046 -5.336 1 96.25 41 GLU B C 1
ATOM 1665 O O . GLU B 1 41 ? 13.57 0.786 -5.844 1 96.25 41 GLU B O 1
ATOM 1670 N N . GLY B 1 42 ? 13.188 -1.05 -4.543 1 95.44 42 GLY B N 1
ATOM 1671 C CA . GLY B 1 42 ? 14.609 -1.325 -4.406 1 95.44 42 GLY B CA 1
ATOM 1672 C C . GLY B 1 42 ? 15.164 -0.915 -3.057 1 95.44 42 GLY B C 1
ATOM 1673 O O . GLY B 1 42 ? 14.719 0.069 -2.465 1 95.44 42 GLY B O 1
ATOM 1674 N N . ASP B 1 43 ? 16.219 -1.612 -2.639 1 96.5 43 ASP B N 1
ATOM 1675 C CA . ASP B 1 43 ? 16.844 -1.38 -1.343 1 96.5 43 ASP B CA 1
ATOM 1676 C C . ASP B 1 43 ? 17.453 0.019 -1.271 1 96.5 43 ASP B C 1
ATOM 1678 O O . ASP B 1 43 ? 17.391 0.675 -0.229 1 96.5 43 ASP B O 1
ATOM 1682 N N . ASP B 1 44 ? 18 0.379 -2.336 1 97.69 44 ASP B N 1
ATOM 1683 C CA . ASP B 1 44 ? 18.656 1.683 -2.336 1 97.69 44 ASP B CA 1
ATOM 1684 C C . ASP B 1 44 ? 17.641 2.809 -2.15 1 97.69 44 ASP B C 1
ATOM 1686 O O . ASP B 1 44 ? 17.859 3.73 -1.364 1 97.69 44 ASP B O 1
ATOM 1690 N N . VAL B 1 45 ? 16.516 2.678 -2.838 1 98.25 45 VAL B N 1
ATOM 1691 C CA . VAL B 1 45 ? 15.469 3.689 -2.707 1 98.25 45 VAL B CA 1
ATOM 1692 C C . VAL B 1 45 ? 14.992 3.756 -1.257 1 98.25 45 VAL B C 1
ATOM 1694 O O . VAL B 1 45 ? 14.844 4.844 -0.696 1 98.25 45 VAL B O 1
ATOM 1697 N N . LEU B 1 46 ? 14.828 2.57 -0.673 1 98.25 46 LEU B N 1
ATOM 1698 C CA . LEU B 1 46 ? 14.414 2.496 0.723 1 98.25 46 LEU B CA 1
ATOM 1699 C C . LEU B 1 46 ? 15.43 3.184 1.63 1 98.25 46 LEU B C 1
ATOM 1701 O O . LEU B 1 46 ? 15.047 3.908 2.553 1 98.25 46 LEU B O 1
ATOM 1705 N N . LEU B 1 47 ? 16.672 3.004 1.361 1 98.62 47 LEU B N 1
ATOM 1706 C CA . LEU B 1 47 ? 17.734 3.592 2.178 1 98.62 47 LEU B CA 1
ATOM 1707 C C . LEU B 1 47 ? 17.781 5.105 1.999 1 98.62 47 LEU B C 1
ATOM 1709 O O . LEU B 1 47 ? 18.031 5.84 2.955 1 98.62 47 LEU B O 1
ATOM 1713 N N . TYR B 1 48 ? 17.469 5.562 0.818 1 98.62 48 TYR B N 1
ATOM 1714 C CA . TYR B 1 48 ? 17.469 7.004 0.603 1 98.62 48 TYR B CA 1
ATOM 1715 C C . TYR B 1 48 ? 16.359 7.668 1.423 1 98.62 48 TYR B C 1
ATOM 1717 O O . TYR B 1 48 ? 16.578 8.719 2.025 1 98.62 48 TYR B O 1
ATOM 1725 N N . VAL B 1 49 ? 15.25 7.012 1.511 1 98.69 49 VAL B N 1
ATOM 1726 C CA . VAL B 1 49 ? 14.109 7.707 2.1 1 98.69 49 VAL B CA 1
ATOM 1727 C C . VAL B 1 49 ? 14.016 7.375 3.588 1 98.69 49 VAL B C 1
ATOM 1729 O O . VAL B 1 49 ? 13.461 8.156 4.367 1 98.69 49 VAL B O 1
ATOM 1732 N N . GLY B 1 50 ? 14.578 6.242 3.979 1 98.5 50 GLY B N 1
ATOM 1733 C CA . GLY B 1 50 ? 14.383 5.793 5.348 1 98.5 50 GLY B CA 1
ATOM 1734 C C . GLY B 1 50 ? 15.648 5.828 6.176 1 98.5 50 GLY B C 1
ATOM 1735 O O . GLY B 1 50 ? 15.602 5.672 7.398 1 98.5 50 GLY B O 1
ATOM 1736 N N . GLY B 1 51 ? 16.781 5.949 5.535 1 98.12 51 GLY B N 1
ATOM 1737 C CA . GLY B 1 51 ? 18.047 6.012 6.242 1 98.12 51 GLY B CA 1
ATOM 1738 C C . GLY B 1 51 ? 18.297 4.805 7.129 1 98.12 51 GLY B C 1
ATOM 1739 O O . GLY B 1 51 ? 18.109 3.664 6.699 1 98.12 51 GLY B O 1
ATOM 1740 N N . ARG B 1 52 ? 18.734 5.117 8.352 1 97.56 52 ARG B N 1
ATOM 1741 C CA . ARG B 1 52 ? 19.094 4.078 9.312 1 97.56 52 ARG B CA 1
ATOM 1742 C C . ARG B 1 52 ? 17.906 3.186 9.633 1 97.56 52 ARG B C 1
ATOM 1744 O O . ARG B 1 52 ? 18.062 1.976 9.812 1 97.56 52 ARG B O 1
ATOM 1751 N N . HIS B 1 53 ? 16.781 3.73 9.75 1 97.69 53 HIS B N 1
ATOM 1752 C CA . HIS B 1 53 ? 15.594 2.934 10.031 1 97.69 53 HIS B CA 1
ATOM 1753 C C . HIS B 1 53 ? 15.312 1.95 8.898 1 97.69 53 HIS B C 1
ATOM 1755 O O . HIS B 1 53 ? 14.906 0.812 9.148 1 97.69 53 HIS B O 1
ATOM 1761 N N . ALA B 1 54 ? 15.562 2.418 7.676 1 98 54 ALA B N 1
ATOM 1762 C CA . ALA B 1 54 ? 15.391 1.522 6.531 1 98 54 ALA B CA 1
ATOM 1763 C C . ALA B 1 54 ? 16.391 0.374 6.582 1 98 54 ALA B C 1
ATOM 1765 O O . ALA B 1 54 ? 16.078 -0.758 6.219 1 98 54 ALA B O 1
ATOM 1766 N N . GLN B 1 55 ? 17.578 0.704 6.996 1 97.62 55 GLN B N 1
ATOM 1767 C CA . GLN B 1 55 ? 18.562 -0.363 7.176 1 97.62 55 GLN B CA 1
ATOM 1768 C C . GLN B 1 55 ? 18.047 -1.415 8.156 1 97.62 55 GLN B C 1
ATOM 1770 O O . GLN B 1 55 ? 18.266 -2.613 7.961 1 97.62 55 GLN B O 1
ATOM 1775 N N . GLY B 1 56 ? 17.422 -0.991 9.195 1 96.75 56 GLY B N 1
ATOM 1776 C CA . GLY B 1 56 ? 16.828 -1.93 10.133 1 96.75 56 GLY B CA 1
ATOM 1777 C C . GLY B 1 56 ? 15.828 -2.863 9.477 1 96.75 56 GLY B C 1
ATOM 1778 O O . GLY B 1 56 ? 15.82 -4.066 9.75 1 96.75 56 GLY B O 1
ATOM 1779 N N . VAL B 1 57 ? 15.016 -2.297 8.648 1 95.19 57 VAL B N 1
ATOM 1780 C CA . VAL B 1 57 ? 14.039 -3.094 7.914 1 95.19 57 VAL B CA 1
ATOM 1781 C C . VAL B 1 57 ? 14.758 -4.09 7.008 1 95.19 57 VAL B C 1
ATOM 1783 O O . VAL B 1 57 ? 14.406 -5.273 6.969 1 95.19 57 VAL B O 1
ATOM 1786 N N . LEU B 1 58 ? 15.773 -3.596 6.297 1 94.56 58 LEU B N 1
ATOM 1787 C CA . LEU B 1 58 ? 16.531 -4.453 5.391 1 94.56 58 LEU B CA 1
ATOM 1788 C C . LEU B 1 58 ? 17.266 -5.547 6.16 1 94.56 58 LEU B C 1
ATOM 1790 O O . LEU B 1 58 ? 17.5 -6.633 5.629 1 94.56 58 LEU B O 1
ATOM 1794 N N . ASP B 1 59 ? 17.469 -5.281 7.438 1 95.75 59 ASP B N 1
ATOM 1795 C CA . ASP B 1 59 ? 18.172 -6.246 8.281 1 95.75 59 ASP B CA 1
ATOM 1796 C C . ASP B 1 59 ? 17.188 -7.254 8.883 1 95.75 59 ASP B C 1
ATOM 1798 O O . ASP B 1 59 ? 17.594 -8.18 9.586 1 95.75 59 ASP B O 1
ATOM 1802 N N . GLY B 1 60 ? 15.93 -6.988 8.664 1 92.94 60 GLY B N 1
ATOM 1803 C CA . GLY B 1 60 ? 15.016 -8.047 9.062 1 92.94 60 GLY B CA 1
ATOM 1804 C C . GLY B 1 60 ? 13.867 -7.551 9.922 1 92.94 60 GLY B C 1
ATOM 1805 O O . GLY B 1 60 ? 12.938 -8.305 10.219 1 92.94 60 GLY B O 1
ATOM 1806 N N . ALA B 1 61 ? 13.875 -6.332 10.414 1 92.81 61 ALA B N 1
ATOM 1807 C CA . ALA B 1 61 ? 12.742 -5.793 11.164 1 92.81 61 ALA B CA 1
ATOM 1808 C C . ALA B 1 61 ? 11.492 -5.711 10.289 1 92.81 61 ALA B C 1
ATOM 1810 O O . ALA B 1 61 ? 11.594 -5.52 9.07 1 92.81 61 ALA B O 1
ATOM 1811 N N . PRO B 1 62 ? 10.344 -5.906 10.867 1 90.44 62 PRO B N 1
ATOM 1812 C CA . PRO B 1 62 ? 9.125 -5.73 10.07 1 90.44 62 PRO B CA 1
ATOM 1813 C C . PRO B 1 62 ? 8.992 -4.324 9.484 1 90.44 62 PRO B C 1
ATOM 1815 O O . PRO B 1 62 ? 9.203 -3.336 10.195 1 90.44 62 PRO B O 1
ATOM 1818 N N . ALA B 1 63 ? 8.703 -4.262 8.242 1 89.94 63 ALA B N 1
ATOM 1819 C CA . ALA B 1 63 ? 8.633 -2.969 7.566 1 89.94 63 ALA B CA 1
ATOM 1820 C C . ALA B 1 63 ? 7.406 -2.184 8.016 1 89.94 63 ALA B C 1
ATOM 1822 O O . ALA B 1 63 ? 7.484 -0.978 8.258 1 89.94 63 ALA B O 1
ATOM 1823 N N . LEU B 1 64 ? 6.246 -2.828 8.188 1 91.94 64 LEU B N 1
ATOM 1824 C CA . LEU B 1 64 ? 4.984 -2.184 8.531 1 91.94 64 LEU B CA 1
ATOM 1825 C C . LEU B 1 64 ? 4.629 -1.106 7.512 1 91.94 64 LEU B C 1
ATOM 1827 O O . LEU B 1 64 ? 4.629 -1.362 6.305 1 91.94 64 LEU B O 1
ATOM 1831 N N . TYR B 1 65 ? 4.254 0.052 7.93 1 94.56 65 TYR B N 1
ATOM 1832 C CA . TYR B 1 65 ? 3.834 1.146 7.059 1 94.56 65 TYR B CA 1
ATOM 1833 C C . TYR B 1 65 ? 5.008 2.057 6.723 1 94.56 65 TYR B C 1
ATOM 1835 O O . TYR B 1 65 ? 4.863 3.01 5.953 1 94.56 65 TYR B O 1
ATOM 1843 N N . TRP B 1 66 ? 6.105 1.837 7.16 1 97.06 66 TRP B N 1
ATOM 1844 C CA . TRP B 1 66 ? 7.199 2.801 7.184 1 97.06 66 TRP B CA 1
ATOM 1845 C C . TRP B 1 66 ? 7.637 3.166 5.77 1 97.06 66 TRP B C 1
ATOM 1847 O O . TRP B 1 66 ? 7.816 4.344 5.453 1 97.06 66 TRP B O 1
ATOM 1857 N N . PRO B 1 67 ? 7.742 2.184 4.914 1 97.69 67 PRO B N 1
ATOM 1858 C CA . PRO B 1 67 ? 8.141 2.584 3.561 1 97.69 67 PRO B CA 1
ATOM 1859 C C . PRO B 1 67 ? 7.145 3.543 2.912 1 97.69 67 PRO B C 1
ATOM 1861 O O . PRO B 1 67 ? 7.543 4.473 2.207 1 97.69 67 PRO B O 1
ATOM 1864 N N . GLU B 1 68 ? 5.855 3.305 3.117 1 98.12 68 GLU B N 1
ATOM 1865 C CA . GLU B 1 68 ? 4.84 4.219 2.605 1 98.12 68 GLU B CA 1
ATOM 1866 C C . GLU B 1 68 ? 4.992 5.609 3.217 1 98.12 68 GLU B C 1
ATOM 1868 O O . GLU B 1 68 ? 4.957 6.613 2.504 1 98.12 68 GLU B O 1
ATOM 1873 N N . LEU B 1 69 ? 5.242 5.633 4.52 1 98.62 69 LEU B N 1
ATOM 1874 C CA . LEU B 1 69 ? 5.418 6.895 5.23 1 98.62 69 LEU B CA 1
ATOM 1875 C C . LEU B 1 69 ? 6.656 7.629 4.73 1 98.62 69 LEU B C 1
ATOM 1877 O O . LEU B 1 69 ? 6.605 8.836 4.473 1 98.62 69 LEU B O 1
ATOM 1881 N N . TRP B 1 70 ? 7.711 6.934 4.617 1 98.69 70 TRP B N 1
ATOM 1882 C CA . TRP B 1 70 ? 8.961 7.535 4.176 1 98.69 70 TRP B CA 1
ATOM 1883 C C . TRP B 1 70 ? 8.844 8.062 2.75 1 98.69 70 TRP B C 1
ATOM 1885 O O . TRP B 1 70 ? 9.398 9.109 2.42 1 98.69 70 TRP B O 1
ATOM 1895 N N . GLY B 1 71 ? 8.156 7.297 1.929 1 98.62 71 GLY B N 1
ATOM 1896 C CA . GLY B 1 71 ? 7.883 7.785 0.585 1 98.62 71 GLY B CA 1
ATOM 1897 C C . GLY B 1 71 ? 7.129 9.102 0.568 1 98.62 71 GLY B C 1
ATOM 1898 O O . GLY B 1 71 ? 7.531 10.047 -0.115 1 98.62 71 GLY B O 1
ATOM 1899 N N . ALA B 1 72 ? 6.074 9.148 1.356 1 98.75 72 ALA B N 1
ATOM 1900 C CA . ALA B 1 72 ? 5.297 10.383 1.451 1 98.75 72 ALA B CA 1
ATOM 1901 C C . ALA B 1 72 ? 6.156 11.531 1.966 1 98.75 72 ALA B C 1
ATOM 1903 O O . ALA B 1 72 ? 6.117 12.633 1.419 1 98.75 72 ALA B O 1
ATOM 1904 N N . ARG B 1 73 ? 6.945 11.289 2.967 1 98.81 73 ARG B N 1
ATOM 1905 C CA . ARG B 1 73 ? 7.785 12.305 3.586 1 98.81 73 ARG B CA 1
ATOM 1906 C C . ARG B 1 73 ? 8.812 12.844 2.596 1 98.81 73 ARG B C 1
ATOM 1908 O O . ARG B 1 73 ? 9.141 14.039 2.619 1 98.81 73 ARG B O 1
ATOM 1915 N N . ALA B 1 74 ? 9.32 11.992 1.767 1 98.75 74 ALA B N 1
ATOM 1916 C CA . ALA B 1 74 ? 10.305 12.398 0.766 1 98.75 74 ALA B CA 1
ATOM 1917 C C . ALA B 1 74 ? 9.727 13.461 -0.168 1 98.75 74 ALA B C 1
ATOM 1919 O O . ALA B 1 74 ? 10.461 14.312 -0.68 1 98.75 74 ALA B O 1
ATOM 1920 N N . LEU B 1 75 ? 8.438 13.5 -0.311 1 98.69 75 LEU B N 1
ATOM 1921 C CA . LEU B 1 75 ? 7.777 14.398 -1.244 1 98.69 75 LEU B CA 1
ATOM 1922 C C . LEU B 1 75 ? 7.754 15.82 -0.699 1 98.69 75 LEU B C 1
ATOM 1924 O O . LEU B 1 75 ? 7.43 16.766 -1.426 1 98.69 75 LEU B O 1
ATOM 1928 N N . L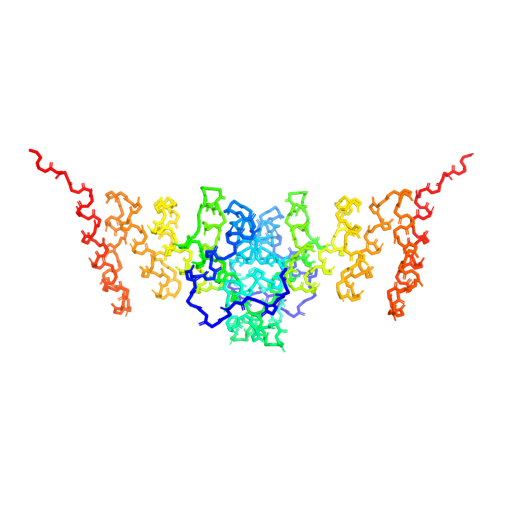EU B 1 76 ? 8.172 15.953 0.554 1 98.31 76 LEU B N 1
ATOM 1929 C CA . LEU B 1 76 ? 8.391 17.281 1.09 1 98.31 76 LEU B CA 1
ATOM 1930 C C . LEU B 1 76 ? 9.672 17.891 0.534 1 98.31 76 LEU B C 1
ATOM 1932 O O . LEU B 1 76 ? 9.844 19.109 0.546 1 98.31 76 LEU B O 1
ATOM 1936 N N . HIS B 1 77 ? 10.523 17.031 -0.049 1 97.69 77 HIS B N 1
ATOM 1937 C CA . HIS B 1 77 ? 11.844 17.453 -0.491 1 97.69 77 HIS B CA 1
ATOM 1938 C C . HIS B 1 77 ? 11.969 17.375 -2.01 1 97.69 77 HIS B C 1
ATOM 1940 O O . HIS B 1 77 ? 12.781 18.094 -2.607 1 97.69 77 HIS B O 1
ATOM 1946 N N . VAL B 1 78 ? 11.234 16.531 -2.635 1 98.12 78 VAL B N 1
ATOM 1947 C CA . VAL B 1 78 ? 11.242 16.328 -4.082 1 98.12 78 VAL B CA 1
ATOM 1948 C C . VAL B 1 78 ? 9.805 16.234 -4.598 1 98.12 78 VAL B C 1
ATOM 1950 O O . VAL B 1 78 ? 8.945 15.648 -3.945 1 98.12 78 VAL B O 1
ATOM 1953 N N . TRP B 1 79 ? 9.578 16.859 -5.816 1 97.56 79 TRP B N 1
ATOM 1954 C CA . TRP B 1 79 ? 8.18 16.953 -6.223 1 97.56 79 TRP B CA 1
ATOM 1955 C C . TRP B 1 79 ? 8.055 17.094 -7.734 1 97.56 79 TRP B C 1
ATOM 1957 O O . TRP B 1 79 ? 8.938 17.656 -8.383 1 97.56 79 TRP B O 1
ATOM 1967 N N . ASN B 1 80 ? 7.105 16.5 -8.172 1 96.44 80 ASN B N 1
ATOM 1968 C CA . ASN B 1 80 ? 6.488 16.875 -9.445 1 96.44 80 ASN B CA 1
ATOM 1969 C C . ASN B 1 80 ? 4.98 16.641 -9.422 1 96.44 80 ASN B C 1
ATOM 1971 O O . ASN B 1 80 ? 4.484 15.82 -8.656 1 96.44 80 ASN B O 1
ATOM 1975 N N . ASP B 1 81 ? 4.234 17.328 -10.266 1 96.25 81 ASP B N 1
ATOM 1976 C CA . ASP B 1 81 ? 2.779 17.406 -10.172 1 96.25 81 ASP B CA 1
ATOM 1977 C C . ASP B 1 81 ? 2.133 16.047 -10.422 1 96.25 81 ASP B C 1
ATOM 1979 O O . ASP B 1 81 ? 0.991 15.812 -10.016 1 96.25 81 ASP B O 1
ATOM 1983 N N . ALA B 1 82 ? 2.857 15.188 -10.961 1 95.69 82 ALA B N 1
ATOM 1984 C CA . ALA B 1 82 ? 2.326 13.852 -11.219 1 95.69 82 ALA B CA 1
ATOM 1985 C C . ALA B 1 82 ? 2.168 13.07 -9.922 1 95.69 82 ALA B C 1
ATOM 1987 O O . ALA B 1 82 ? 1.509 12.023 -9.898 1 95.69 82 ALA B O 1
ATOM 1988 N N . ALA B 1 83 ? 2.672 13.586 -8.836 1 98.06 83 ALA B N 1
ATOM 1989 C CA . ALA B 1 83 ? 2.639 12.906 -7.543 1 98.06 83 ALA B CA 1
ATOM 1990 C C . ALA B 1 83 ? 1.29 13.102 -6.859 1 98.06 83 ALA B C 1
ATOM 1992 O O . ALA B 1 83 ? 0.941 12.359 -5.938 1 98.06 83 ALA B O 1
ATOM 1993 N N . ALA B 1 84 ? 0.5 14.039 -7.293 1 98 84 ALA B N 1
ATOM 1994 C CA . ALA B 1 84 ? -0.669 14.508 -6.555 1 98 84 ALA B CA 1
ATOM 1995 C C . ALA B 1 84 ? -1.679 13.383 -6.352 1 98 84 ALA B C 1
ATOM 1997 O O . ALA B 1 84 ? -2.125 13.141 -5.227 1 98 84 ALA B O 1
ATOM 1998 N N . PRO B 1 85 ? -1.945 12.578 -7.363 1 96.38 85 PRO B N 1
ATOM 1999 C CA . PRO B 1 85 ? -2.953 11.531 -7.16 1 96.38 85 PRO B CA 1
ATOM 2000 C C . PRO B 1 85 ? -2.535 10.508 -6.109 1 96.38 85 PRO B C 1
ATOM 2002 O O . PRO B 1 85 ? -3.361 10.07 -5.309 1 96.38 85 PRO B O 1
ATOM 2005 N N . ALA B 1 86 ? -1.312 10.156 -6.113 1 96.44 86 ALA B N 1
ATOM 2006 C CA . ALA B 1 86 ? -0.837 9.172 -5.145 1 96.44 86 ALA B CA 1
ATOM 2007 C C . ALA B 1 86 ? -0.89 9.727 -3.725 1 96.44 86 ALA B C 1
ATOM 2009 O O . ALA B 1 86 ? -1.258 9.016 -2.787 1 96.44 86 ALA B O 1
ATOM 2010 N N . VAL B 1 87 ? -0.539 10.977 -3.586 1 98.5 87 VAL B N 1
ATOM 2011 C CA . VAL B 1 87 ? -0.587 11.617 -2.275 1 98.5 87 VAL B CA 1
ATOM 2012 C C . VAL B 1 87 ? -2.031 11.672 -1.78 1 98.5 87 VAL B C 1
ATOM 2014 O O . VAL B 1 87 ? -2.311 11.344 -0.626 1 98.5 87 VAL B O 1
ATOM 2017 N N . LEU B 1 88 ? -2.918 12.023 -2.662 1 97.75 88 LEU B N 1
ATOM 2018 C CA . LEU B 1 88 ? -4.328 12.102 -2.293 1 97.75 88 LEU B CA 1
ATOM 2019 C C . LEU B 1 88 ? -4.871 10.719 -1.949 1 97.75 88 LEU B C 1
ATOM 2021 O O . LEU B 1 88 ? -5.652 10.57 -1.003 1 97.75 88 LEU B O 1
ATOM 2025 N N . GLY B 1 89 ? -4.438 9.75 -2.699 1 95.75 89 GLY B N 1
ATOM 2026 C CA . GLY B 1 89 ? -4.777 8.383 -2.342 1 95.75 89 GLY B CA 1
ATOM 2027 C C . GLY B 1 89 ? -4.273 7.98 -0.966 1 95.75 89 GLY B C 1
ATOM 2028 O O . GLY B 1 89 ? -4.977 7.301 -0.217 1 95.75 89 GLY B O 1
ATOM 2029 N N . GLY B 1 90 ? -3.096 8.438 -0.624 1 97.81 90 GLY B N 1
ATOM 2030 C CA . GLY B 1 90 ? -2.48 8.133 0.659 1 97.81 90 GLY B CA 1
ATOM 2031 C C . GLY B 1 90 ? -3.24 8.719 1.836 1 97.81 90 GLY B C 1
ATOM 2032 O O . GLY B 1 90 ? -3.051 8.289 2.977 1 97.81 90 GLY B O 1
ATOM 2033 N N . THR B 1 91 ? -4.148 9.656 1.619 1 98.31 91 THR B N 1
ATOM 2034 C CA . THR B 1 91 ? -4.957 10.234 2.686 1 98.31 91 THR B CA 1
ATOM 2035 C C . THR B 1 91 ? -6.023 9.25 3.154 1 98.31 91 THR B C 1
ATOM 2037 O O . THR B 1 91 ? -6.699 9.492 4.156 1 98.31 91 THR B O 1
ATOM 2040 N N . THR B 1 92 ? -6.105 8.086 2.494 1 96.75 92 THR B N 1
ATOM 2041 C CA . THR B 1 92 ? -7.027 7.039 2.906 1 96.75 92 THR B CA 1
ATOM 2042 C C . THR B 1 92 ? -6.273 5.766 3.275 1 96.75 92 THR B C 1
ATOM 2044 O O . THR B 1 92 ? -6.855 4.68 3.32 1 96.75 92 THR B O 1
ATOM 2047 N N . ASN B 1 93 ? -4.992 5.891 3.465 1 97.69 93 ASN B N 1
ATOM 2048 C CA . ASN B 1 93 ? -4.176 4.754 3.871 1 97.69 93 ASN B CA 1
ATOM 2049 C C . ASN B 1 93 ? -4.66 4.156 5.188 1 97.69 93 ASN B C 1
ATOM 2051 O O . ASN B 1 93 ? -5.109 4.883 6.078 1 97.69 93 ASN B O 1
ATOM 2055 N N . ARG B 1 94 ? -4.477 2.9 5.371 1 94.81 94 ARG B N 1
ATOM 2056 C CA . ARG B 1 94 ? -4.895 2.227 6.598 1 94.81 94 ARG B CA 1
ATOM 2057 C C . ARG B 1 94 ? -4.086 2.721 7.793 1 94.81 94 ARG B C 1
ATOM 2059 O O . ARG B 1 94 ? -4.598 2.783 8.914 1 94.81 94 ARG B O 1
ATOM 2066 N N . ALA B 1 95 ? -2.879 3.049 7.543 1 96.38 95 ALA B N 1
ATOM 2067 C CA . ALA B 1 95 ? -2.027 3.578 8.602 1 96.38 95 ALA B CA 1
ATOM 2068 C C . ALA B 1 95 ? -2.246 5.078 8.789 1 96.38 95 ALA B C 1
ATOM 2070 O O . ALA B 1 95 ? -1.969 5.867 7.879 1 96.38 95 ALA B O 1
ATOM 2071 N N . TRP B 1 96 ? -2.631 5.453 9.992 1 96.5 96 TRP B N 1
ATOM 2072 C CA . TRP B 1 96 ? -2.965 6.855 10.227 1 96.5 96 TRP B CA 1
ATOM 2073 C C . TRP B 1 96 ? -1.742 7.746 10.039 1 96.5 96 TRP B C 1
ATOM 2075 O O . TRP B 1 96 ? -1.865 8.898 9.609 1 96.5 96 TRP B O 1
ATOM 2085 N N . ARG B 1 97 ? -0.582 7.238 10.305 1 98.25 97 ARG B N 1
ATOM 2086 C CA . ARG B 1 97 ? 0.627 8.039 10.156 1 98.25 97 ARG B CA 1
ATOM 2087 C C . ARG B 1 97 ? 0.874 8.398 8.695 1 98.25 97 ARG B C 1
ATOM 2089 O O . ARG B 1 97 ? 1.394 9.469 8.391 1 98.25 97 ARG B O 1
ATOM 2096 N N . VAL B 1 98 ? 0.494 7.469 7.859 1 98.69 98 VAL B N 1
ATOM 2097 C CA . VAL B 1 98 ? 0.611 7.75 6.43 1 98.69 98 VAL B CA 1
ATOM 2098 C C . VAL B 1 98 ? -0.423 8.797 6.023 1 98.69 98 VAL B C 1
ATOM 2100 O O . VAL B 1 98 ? -0.115 9.719 5.27 1 98.69 98 VAL B O 1
ATOM 2103 N N . ARG B 1 99 ? -1.658 8.688 6.531 1 98.69 99 ARG B N 1
ATOM 2104 C CA . ARG B 1 99 ? -2.668 9.703 6.262 1 98.69 99 ARG B CA 1
ATOM 2105 C C . ARG B 1 99 ? -2.191 11.086 6.707 1 98.69 99 ARG B C 1
ATOM 2107 O O . ARG B 1 99 ? -2.287 12.055 5.953 1 98.69 99 ARG B O 1
ATOM 2114 N N . GLU B 1 100 ? -1.596 11.102 7.918 1 98.88 100 GLU B N 1
ATOM 2115 C CA . GLU B 1 100 ? -1.084 12.352 8.453 1 98.88 100 GLU B CA 1
ATOM 2116 C C . GLU B 1 100 ? -0.003 12.945 7.555 1 98.88 100 GLU B C 1
ATOM 2118 O O . GLU B 1 100 ? -0.033 14.133 7.234 1 98.88 100 GLU B O 1
ATOM 2123 N N . MET B 1 101 ? 0.877 12.102 7.152 1 98.88 101 MET B N 1
ATOM 2124 C CA . MET B 1 101 ? 1.993 12.586 6.34 1 98.88 101 MET B CA 1
ATOM 2125 C C . MET B 1 101 ? 1.508 13.07 4.98 1 98.88 101 MET B C 1
ATOM 2127 O O . MET B 1 101 ? 1.976 14.094 4.48 1 98.88 101 MET B O 1
ATOM 2131 N N . CYS B 1 102 ? 0.581 12.359 4.445 1 98.88 102 CYS B N 1
ATOM 2132 C CA . CYS B 1 102 ? 0.043 12.781 3.156 1 98.88 102 CYS B CA 1
ATOM 2133 C C . CYS B 1 102 ? -0.67 14.117 3.27 1 98.88 102 CYS B C 1
ATOM 2135 O O . CYS B 1 102 ? -0.597 14.945 2.357 1 98.88 102 CYS B O 1
ATOM 2137 N N . LEU B 1 103 ? -1.317 14.352 4.371 1 98.88 103 LEU B N 1
ATOM 2138 C CA . LEU B 1 103 ? -1.965 15.641 4.594 1 98.88 103 LEU B CA 1
ATOM 2139 C C . LEU B 1 103 ? -0.93 16.75 4.73 1 98.88 103 LEU B C 1
ATOM 2141 O O . LEU B 1 103 ? -1.147 17.875 4.258 1 98.88 103 LEU B O 1
ATOM 2145 N N . LYS B 1 104 ? 0.166 16.453 5.371 1 98.81 104 LYS B N 1
ATOM 2146 C CA . LYS B 1 104 ? 1.251 17.438 5.445 1 98.81 104 LYS B CA 1
ATOM 2147 C C . LYS B 1 104 ? 1.776 17.781 4.059 1 98.81 104 LYS B C 1
ATOM 2149 O O . LYS B 1 104 ? 2.047 18.953 3.764 1 98.81 104 LYS B O 1
ATOM 2154 N N . VAL B 1 105 ? 1.892 16.781 3.246 1 98.88 105 VAL B N 1
ATOM 2155 C CA . VAL B 1 105 ? 2.336 17 1.875 1 98.88 105 VAL B CA 1
ATOM 2156 C C . VAL B 1 105 ? 1.287 17.828 1.123 1 98.88 105 VAL B C 1
ATOM 2158 O O . VAL B 1 105 ? 1.628 18.719 0.356 1 98.88 105 VAL B O 1
ATOM 2161 N N . CYS B 1 106 ? 0.008 17.516 1.345 1 98.75 106 CYS B N 1
ATOM 2162 C CA . CYS B 1 106 ? -1.062 18.281 0.723 1 98.75 106 CYS B CA 1
ATOM 2163 C C . CYS B 1 106 ? -0.941 19.766 1.074 1 98.75 106 CYS B C 1
ATOM 2165 O O . CYS B 1 106 ? -1.07 20.625 0.203 1 98.75 106 CYS B O 1
ATOM 2167 N N . ALA B 1 107 ? -0.669 20.062 2.314 1 98.56 107 ALA B N 1
ATOM 2168 C CA . ALA B 1 107 ? -0.51 21.438 2.762 1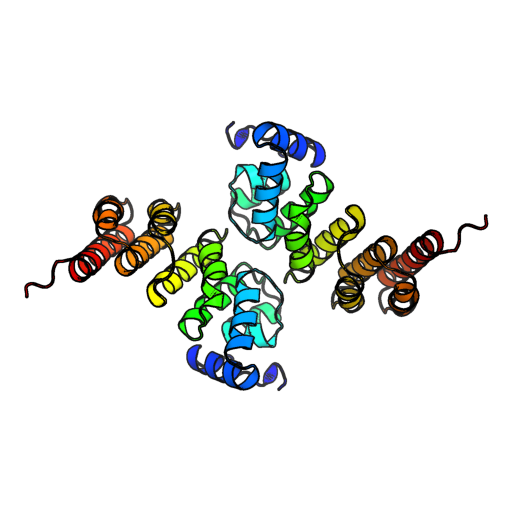 98.56 107 ALA B CA 1
ATOM 2169 C C . ALA B 1 107 ? 0.714 22.078 2.117 1 98.56 107 ALA B C 1
ATOM 2171 O O . ALA B 1 107 ? 0.636 23.203 1.604 1 98.56 107 ALA B O 1
ATOM 2172 N N . GLU B 1 108 ? 1.806 21.375 2.076 1 98.31 108 GLU B N 1
ATOM 2173 C CA . GLU B 1 108 ? 3.07 21.891 1.56 1 98.31 108 GLU B CA 1
ATOM 2174 C C . GLU B 1 108 ? 2.979 22.188 0.064 1 98.31 108 GLU B C 1
ATOM 2176 O O . GLU B 1 108 ? 3.506 23.188 -0.412 1 98.31 108 GLU B O 1
ATOM 2181 N N . ARG B 1 109 ? 2.264 21.312 -0.646 1 98.38 109 ARG B N 1
ATOM 2182 C CA . ARG B 1 109 ? 2.252 21.375 -2.104 1 98.38 109 ARG B CA 1
ATOM 2183 C C . ARG B 1 109 ? 0.957 22 -2.611 1 98.38 109 ARG B C 1
ATOM 2185 O O . ARG B 1 109 ? 0.782 22.203 -3.816 1 98.38 109 ARG B O 1
ATOM 2192 N N . ARG B 1 110 ? 0.114 22.297 -1.668 1 97.44 110 ARG B N 1
ATOM 2193 C CA . ARG B 1 110 ? -1.163 22.938 -1.957 1 97.44 110 ARG B CA 1
ATOM 2194 C C . ARG B 1 110 ? -1.976 22.125 -2.955 1 97.44 110 ARG B C 1
ATOM 2196 O O . ARG B 1 110 ? -2.43 22.656 -3.973 1 97.44 110 ARG B O 1
ATOM 2203 N N . ILE B 1 111 ? -2.188 20.828 -2.574 1 97.75 111 ILE B N 1
ATOM 2204 C CA . ILE B 1 111 ? -2.965 19.953 -3.436 1 97.75 111 ILE B CA 1
ATOM 2205 C C . ILE B 1 111 ? -4.148 19.375 -2.656 1 97.75 111 ILE B C 1
ATOM 2207 O O . ILE B 1 111 ? -4.145 19.391 -1.423 1 97.75 111 ILE B O 1
ATOM 2211 N N . GLY B 1 112 ? -5.199 18.891 -3.436 1 96.75 112 GLY B N 1
ATOM 2212 C CA . GLY B 1 112 ? -6.418 18.344 -2.852 1 96.75 112 GLY B CA 1
ATOM 2213 C C . GLY B 1 112 ? -7.609 19.281 -2.984 1 96.75 112 GLY B C 1
ATOM 2214 O O . GLY B 1 112 ? -7.449 20.453 -3.301 1 96.75 112 GLY B O 1
ATOM 2215 N N . THR B 1 113 ? -8.711 18.703 -2.803 1 96.19 113 THR B N 1
ATOM 2216 C CA . THR B 1 113 ? -9.938 19.5 -2.803 1 96.19 113 THR B CA 1
ATOM 2217 C C . THR B 1 113 ? -10.438 19.719 -1.379 1 96.19 113 THR B C 1
ATOM 2219 O O . THR B 1 113 ? -10.125 18.938 -0.478 1 96.19 113 THR B O 1
ATOM 2222 N N . GLU B 1 114 ? -11.195 20.734 -1.24 1 96.81 114 GLU B N 1
ATOM 2223 C CA . GLU B 1 114 ? -11.812 21.016 0.052 1 96.81 114 GLU B CA 1
ATOM 2224 C C . GLU B 1 114 ? -12.633 19.844 0.543 1 96.81 114 GLU B C 1
ATOM 2226 O O . GLU B 1 114 ? -12.562 19.469 1.718 1 96.81 114 GLU B O 1
ATOM 2231 N N . THR B 1 115 ? -13.359 19.266 -0.38 1 96.56 115 THR B N 1
ATOM 2232 C CA . THR B 1 115 ? -14.234 18.141 -0.027 1 96.56 115 THR B CA 1
ATOM 2233 C C . THR B 1 115 ? -13.422 16.969 0.49 1 96.56 115 THR B C 1
ATOM 2235 O O . THR B 1 115 ? -13.758 16.375 1.521 1 96.56 115 THR B O 1
ATOM 2238 N N . GLN B 1 116 ? -12.383 16.656 -0.168 1 96.12 116 GLN B N 1
ATOM 2239 C CA . GLN B 1 116 ? -11.539 15.523 0.213 1 96.12 116 GLN B CA 1
ATOM 2240 C C . GLN B 1 116 ? -10.867 15.766 1.561 1 96.12 116 GLN B C 1
ATOM 2242 O O . GLN B 1 116 ? -10.859 14.883 2.422 1 96.12 116 GLN B O 1
ATOM 2247 N N . LEU B 1 117 ? -10.367 16.922 1.74 1 98.12 117 LEU B N 1
ATOM 2248 C CA . LEU B 1 117 ? -9.633 17.25 2.961 1 98.12 117 LEU B CA 1
ATOM 2249 C C . LEU B 1 117 ? -10.586 17.391 4.145 1 98.12 117 LEU B C 1
ATOM 2251 O O . LEU B 1 117 ? -10.242 17.031 5.27 1 98.12 117 LEU B O 1
ATOM 2255 N N . ALA B 1 118 ? -11.797 17.875 3.908 1 98.19 118 ALA B N 1
ATOM 2256 C CA . ALA B 1 118 ? -12.797 18.047 4.949 1 98.19 118 ALA B CA 1
ATOM 2257 C C . ALA B 1 118 ? -13.203 16.719 5.566 1 98.19 118 ALA B C 1
ATOM 2259 O O . ALA B 1 118 ? -13.461 16.641 6.77 1 98.19 118 ALA B O 1
ATOM 2260 N N . LYS B 1 119 ? -13.234 15.695 4.754 1 97.38 119 LYS B N 1
ATOM 2261 C CA . LYS B 1 119 ? -13.602 14.367 5.234 1 97.38 119 LYS B CA 1
ATOM 2262 C C . LYS B 1 119 ? -12.648 13.898 6.328 1 97.38 119 LYS B C 1
ATOM 2264 O O . LYS B 1 119 ? -13.055 13.188 7.25 1 97.38 119 LYS B O 1
ATOM 2269 N N . LEU B 1 120 ? -11.453 14.367 6.289 1 98.38 120 LEU B N 1
ATOM 2270 C CA . LEU B 1 120 ? -10.422 13.883 7.203 1 98.38 120 LEU B CA 1
ATOM 2271 C C . LEU B 1 120 ? -10.445 14.656 8.516 1 98.38 120 LEU B C 1
ATOM 2273 O O . LEU B 1 120 ? -9.758 14.289 9.469 1 98.38 120 LEU B O 1
ATOM 2277 N N . THR B 1 121 ? -11.289 15.695 8.641 1 98.62 121 THR B N 1
ATOM 2278 C CA . THR B 1 121 ? -11.461 16.422 9.898 1 98.62 121 THR B CA 1
ATOM 2279 C C . THR B 1 121 ? -12.266 15.602 10.898 1 98.62 121 THR B C 1
ATOM 2281 O O . THR B 1 121 ? -12.352 15.953 12.078 1 98.62 121 THR B O 1
ATOM 2284 N N . THR B 1 122 ? -12.82 14.469 10.445 1 98 122 THR B N 1
ATOM 2285 C CA . THR B 1 122 ? -13.562 13.586 11.336 1 98 122 THR B CA 1
ATOM 2286 C C . THR B 1 122 ? -12.867 12.234 11.461 1 98 122 THR B C 1
ATOM 2288 O O . THR B 1 122 ? -13.484 11.242 11.859 1 98 122 THR B O 1
ATOM 2291 N N . ASP B 1 123 ? -11.625 12.18 11.094 1 97.88 123 ASP B N 1
ATOM 2292 C CA . ASP B 1 123 ? -10.844 10.953 11.211 1 97.88 123 ASP B CA 1
ATOM 2293 C C . ASP B 1 123 ? -10.812 10.453 12.656 1 97.88 123 ASP B C 1
ATOM 2295 O O . ASP B 1 123 ? -10.859 11.25 13.594 1 97.88 123 ASP B O 1
ATOM 2299 N N . GLU B 1 124 ? -10.664 9.188 12.766 1 95.81 124 GLU B N 1
ATOM 2300 C CA . GLU B 1 124 ? -10.625 8.594 14.102 1 95.81 124 GLU B CA 1
ATOM 2301 C C . GLU B 1 124 ? -9.367 9.016 14.859 1 95.81 124 GLU B C 1
ATOM 2303 O O . GLU B 1 124 ? -9.367 9.062 16.094 1 95.81 124 GLU B O 1
ATOM 2308 N N . ASN B 1 125 ? -8.289 9.336 14.195 1 97.88 125 ASN B N 1
ATOM 2309 C CA . ASN B 1 125 ? -7.023 9.703 14.828 1 97.88 125 ASN B CA 1
ATOM 2310 C C . ASN B 1 125 ? -6.891 11.219 14.961 1 97.88 125 ASN B C 1
ATOM 2312 O O . ASN B 1 125 ? -6.988 11.945 13.969 1 97.88 125 ASN B O 1
ATOM 2316 N N . PRO B 1 126 ? -6.648 11.719 16.141 1 98.69 126 PRO B N 1
ATOM 2317 C CA . PRO B 1 126 ? -6.586 13.164 16.359 1 98.69 126 PRO B CA 1
ATOM 2318 C C . PRO B 1 126 ? -5.461 13.836 15.578 1 98.69 126 PRO B C 1
ATOM 2320 O O . PRO B 1 126 ? -5.59 14.984 15.172 1 98.69 126 PRO B O 1
ATOM 2323 N N . ARG B 1 127 ? -4.391 13.125 15.352 1 98.81 127 ARG B N 1
ATOM 2324 C CA . ARG B 1 127 ? -3.291 13.719 14.594 1 98.81 127 ARG B CA 1
ATOM 2325 C C . ARG B 1 127 ? -3.682 13.922 13.133 1 98.81 127 ARG B C 1
ATOM 2327 O O . ARG B 1 127 ? -3.236 14.883 12.492 1 98.81 127 ARG B O 1
ATOM 2334 N N . VAL B 1 128 ? -4.512 13.039 12.656 1 98.88 128 VAL B N 1
ATOM 2335 C CA . VAL B 1 128 ? -5.016 13.172 11.289 1 98.88 128 VAL B CA 1
ATOM 2336 C C . VAL B 1 128 ? -6.008 14.336 11.219 1 98.88 128 VAL B C 1
ATOM 2338 O O . VAL B 1 128 ? -5.961 15.141 10.289 1 98.88 128 VAL B O 1
ATOM 2341 N N . ARG B 1 129 ? -6.879 14.453 12.227 1 98.88 129 ARG B N 1
ATOM 2342 C CA . ARG B 1 129 ? -7.812 15.578 12.266 1 98.88 129 ARG B CA 1
ATOM 2343 C C . ARG B 1 129 ? -7.074 16.906 12.281 1 98.88 129 ARG B C 1
ATOM 2345 O O . ARG B 1 129 ? -7.438 17.844 11.562 1 98.88 129 ARG B O 1
ATOM 2352 N N . ALA B 1 130 ? -5.988 16.984 13.062 1 98.88 130 ALA B N 1
ATOM 2353 C CA . ALA B 1 130 ? -5.188 18.203 13.148 1 98.88 130 ALA B CA 1
ATOM 2354 C C . ALA B 1 130 ? -4.52 18.516 11.812 1 98.88 130 ALA B C 1
ATOM 2356 O O . ALA B 1 130 ? -4.527 19.656 11.367 1 98.88 130 ALA B O 1
ATOM 2357 N N . ALA B 1 131 ? -3.988 17.484 11.203 1 98.88 131 ALA B N 1
ATOM 2358 C CA . ALA B 1 131 ? -3.334 17.672 9.906 1 98.88 131 ALA B CA 1
ATOM 2359 C C . ALA B 1 131 ? -4.332 18.125 8.852 1 98.88 131 ALA B C 1
ATOM 2361 O O . ALA B 1 131 ? -4.004 18.938 7.98 1 98.88 131 ALA B O 1
ATOM 2362 N N . ALA B 1 132 ? -5.523 17.594 8.914 1 98.88 132 ALA B N 1
ATOM 2363 C CA . ALA B 1 132 ? -6.574 17.969 7.973 1 98.88 132 ALA B CA 1
ATOM 2364 C C . ALA B 1 132 ? -6.93 19.438 8.109 1 98.88 132 ALA B C 1
ATOM 2366 O O . ALA B 1 132 ? -7.105 20.141 7.109 1 98.88 132 ALA B O 1
ATOM 2367 N N . ALA B 1 133 ? -6.984 19.906 9.367 1 98.88 133 ALA B N 1
ATOM 2368 C CA . ALA B 1 133 ? -7.254 21.312 9.602 1 98.88 133 ALA B CA 1
ATOM 2369 C C . ALA B 1 133 ? -6.184 22.188 8.961 1 98.88 133 ALA B C 1
ATOM 2371 O O . ALA B 1 133 ? -6.504 23.172 8.281 1 98.88 133 ALA B O 1
ATOM 2372 N N . ARG B 1 134 ? -4.992 21.828 9.133 1 98.81 134 ARG B N 1
ATOM 2373 C CA . ARG B 1 134 ? -3.881 22.594 8.578 1 98.81 134 ARG B CA 1
ATOM 2374 C C . ARG B 1 134 ? -3.902 22.578 7.055 1 98.81 134 ARG B C 1
ATOM 2376 O O . ARG B 1 134 ? -3.639 23.594 6.414 1 98.81 134 ARG B O 1
ATOM 2383 N N . ALA B 1 135 ? -4.199 21.469 6.492 1 98.81 135 ALA B N 1
ATOM 2384 C CA . ALA B 1 135 ? -4.273 21.359 5.035 1 98.81 135 ALA B CA 1
ATOM 2385 C C . ALA B 1 135 ? -5.402 22.219 4.48 1 98.81 135 ALA B C 1
ATOM 2387 O O . ALA B 1 135 ? -5.227 22.922 3.484 1 98.81 135 ALA B O 1
ATOM 2388 N N . LEU B 1 136 ? -6.504 22.234 5.168 1 98.5 136 LEU B N 1
ATOM 2389 C CA . LEU B 1 136 ? -7.652 23.031 4.738 1 98.5 136 LEU B CA 1
ATOM 2390 C C . LEU B 1 136 ? -7.344 24.516 4.805 1 98.5 136 LEU B C 1
ATOM 2392 O O . LEU B 1 136 ? -7.824 25.297 3.973 1 98.5 136 LEU B O 1
ATOM 2396 N N . ALA B 1 137 ? -6.586 24.828 5.777 1 98.31 137 ALA B N 1
ATOM 2397 C CA . ALA B 1 137 ? -6.227 26.234 5.957 1 98.31 137 ALA B CA 1
ATOM 2398 C C . ALA B 1 137 ? -5.492 26.766 4.734 1 98.31 137 ALA B C 1
ATOM 2400 O O . ALA B 1 137 ? -5.652 27.938 4.367 1 98.31 137 ALA B O 1
ATOM 2401 N N . VAL B 1 138 ? -4.762 25.906 4.102 1 97.25 138 VAL B N 1
ATOM 2402 C CA . VAL B 1 138 ? -3.893 26.312 3.004 1 97.25 138 VAL B CA 1
ATOM 2403 C C . VAL B 1 138 ? -4.613 26.125 1.671 1 97.25 138 VAL B C 1
ATOM 2405 O O . VAL B 1 138 ? -4.445 26.922 0.745 1 97.25 138 VAL B O 1
ATOM 2408 N N . VAL B 1 139 ? -5.473 25.125 1.565 1 96.88 139 VAL B N 1
ATOM 2409 C CA . VAL B 1 139 ? -6.047 24.719 0.29 1 96.88 139 VAL B CA 1
ATOM 2410 C C . VAL B 1 139 ? -7.484 25.219 0.184 1 96.88 139 VAL B C 1
ATOM 2412 O O . VAL B 1 139 ? -7.98 25.484 -0.917 1 96.88 139 VAL B O 1
ATOM 2415 N N . GLY B 1 140 ? -8.156 25.297 1.279 1 95.5 140 GLY B N 1
ATOM 2416 C CA . GLY B 1 140 ? -9.586 25.531 1.3 1 95.5 140 GLY B CA 1
ATOM 2417 C C . GLY B 1 140 ? -9.961 26.984 1.026 1 95.5 140 GLY B C 1
ATOM 2418 O O . GLY B 1 140 ? -9.086 27.844 0.896 1 95.5 140 GLY B O 1
ATOM 2419 N N . GLY B 1 141 ? -11.242 27.172 0.811 1 94.94 141 GLY B N 1
ATOM 2420 C CA . GLY B 1 141 ? -11.828 28.484 0.658 1 94.94 141 GLY B CA 1
ATOM 2421 C C . GLY B 1 141 ? -12.641 28.922 1.862 1 94.94 141 GLY B C 1
ATOM 2422 O O . GLY B 1 141 ? -12.516 28.344 2.945 1 94.94 141 GLY B O 1
ATOM 2423 N N . PRO B 1 142 ? -13.375 29.938 1.634 1 94.38 142 PRO B N 1
ATOM 2424 C CA . PRO B 1 142 ? -14.164 30.484 2.736 1 94.38 142 PRO B CA 1
ATOM 2425 C C . PRO B 1 142 ? -15.062 29.438 3.398 1 94.38 142 PRO B C 1
ATOM 2427 O O . PRO B 1 142 ? -15.258 29.484 4.617 1 94.38 142 PRO B O 1
ATOM 2430 N N . ALA B 1 143 ? -15.492 28.562 2.609 1 94.44 143 ALA B N 1
ATOM 2431 C CA . ALA B 1 143 ? -16.391 27.547 3.125 1 94.44 143 ALA B CA 1
ATOM 2432 C C . ALA B 1 143 ? -15.68 26.641 4.129 1 94.44 143 ALA B C 1
ATOM 2434 O O . ALA B 1 143 ? -16.312 25.984 4.957 1 94.44 143 ALA B O 1
ATOM 2435 N N . SER B 1 144 ? -14.359 26.594 4.117 1 97.31 144 SER B N 1
ATOM 2436 C CA . SER B 1 144 ? -13.57 25.75 5.008 1 97.31 144 SER B CA 1
ATOM 2437 C C . SER B 1 144 ? -13.555 26.312 6.43 1 97.31 144 SER B C 1
ATOM 2439 O O . SER B 1 144 ? -13.195 25.609 7.371 1 97.31 144 SER B O 1
ATOM 2441 N N . GLU B 1 145 ? -13.914 27.578 6.555 1 97 145 GLU B N 1
ATOM 2442 C CA . GLU B 1 145 ? -13.914 28.188 7.879 1 97 145 GLU B CA 1
ATOM 2443 C C . GLU B 1 145 ? -14.844 27.453 8.836 1 97 145 GLU B C 1
ATOM 2445 O O . GLU B 1 145 ? -14.477 27.172 9.977 1 97 145 GLU B O 1
ATOM 2450 N N . GLU B 1 146 ? -15.992 27.109 8.312 1 97.44 146 GLU B N 1
ATOM 2451 C CA . GLU B 1 146 ? -16.953 26.406 9.156 1 97.44 146 GLU B CA 1
ATOM 2452 C C . GLU B 1 146 ? -16.453 25 9.508 1 97.44 146 GLU B C 1
ATOM 2454 O O . GLU B 1 146 ? -16.609 24.562 10.641 1 97.44 146 GLU B O 1
ATOM 2459 N N . ILE B 1 147 ? -15.891 24.391 8.562 1 98 147 ILE B N 1
ATOM 2460 C CA . ILE B 1 147 ? -15.414 23.031 8.742 1 98 147 ILE B CA 1
ATOM 2461 C C . ILE B 1 147 ? -14.289 23 9.781 1 98 147 ILE B C 1
ATOM 2463 O O . ILE B 1 147 ? -14.32 22.203 10.719 1 98 147 ILE B O 1
ATOM 2467 N N . ILE B 1 148 ? -13.344 23.891 9.703 1 98.69 148 ILE B N 1
ATOM 2468 C CA . ILE B 1 148 ? -12.242 23.969 10.656 1 98.69 148 ILE B CA 1
ATOM 2469 C C . ILE B 1 148 ? -12.773 24.406 12.023 1 98.69 148 ILE B C 1
ATOM 2471 O O . ILE B 1 148 ? -12.312 23.922 13.055 1 98.69 148 ILE B O 1
ATOM 2475 N N . GLY B 1 149 ? -13.742 25.297 12 1 98.56 149 GLY B N 1
ATOM 2476 C CA . GLY B 1 149 ? -14.328 25.812 13.227 1 98.56 149 GLY B CA 1
ATOM 2477 C C . GLY B 1 149 ? -14.922 24.734 14.102 1 98.56 149 GLY B C 1
ATOM 2478 O O . GLY B 1 149 ? -14.898 24.844 15.328 1 98.56 149 GLY B O 1
ATOM 2479 N N . ARG B 1 150 ? -15.461 23.688 13.492 1 98.44 150 ARG B N 1
ATOM 2480 C CA . ARG B 1 150 ? -16.047 22.578 14.242 1 98.44 150 ARG B CA 1
ATOM 2481 C C . ARG B 1 150 ? -14.984 21.859 15.086 1 98.44 150 ARG B C 1
ATOM 2483 O O . ARG B 1 150 ? -15.289 21.328 16.141 1 98.44 150 ARG B O 1
ATOM 2490 N N . LEU B 1 151 ? -13.766 21.953 14.703 1 98.69 151 LEU B N 1
ATOM 2491 C CA . LEU B 1 151 ? -12.672 21.266 15.391 1 98.69 151 LEU B CA 1
ATOM 2492 C C . LEU B 1 151 ? -12.25 22.031 16.641 1 98.69 151 LEU B C 1
ATOM 2494 O O . LEU B 1 151 ? -11.5 21.516 17.469 1 98.69 151 LEU B O 1
ATOM 2498 N N . LEU B 1 152 ? -12.758 23.266 16.844 1 98.62 152 LEU B N 1
ATOM 2499 C CA . LEU B 1 152 ? -12.477 24.016 18.062 1 98.62 152 LEU B CA 1
ATOM 2500 C C . LEU B 1 152 ? -13.117 23.344 19.266 1 98.62 152 LEU B C 1
ATOM 2502 O O . LEU B 1 152 ? -12.758 23.656 20.406 1 98.62 152 LEU B O 1
ATOM 2506 N N . ARG B 1 153 ? -14.031 22.406 19.016 1 98.25 153 ARG B N 1
ATOM 2507 C CA . ARG B 1 153 ? -14.711 21.688 20.094 1 98.25 153 ARG B CA 1
ATOM 2508 C C . ARG B 1 153 ? -14.25 20.234 20.141 1 98.25 153 ARG B C 1
ATOM 2510 O O . ARG B 1 153 ? -14.922 19.391 20.75 1 98.25 153 ARG B O 1
ATOM 2517 N N . ASP B 1 154 ? -13.203 19.938 19.531 1 98.62 154 ASP B N 1
ATOM 2518 C CA . ASP B 1 154 ? -12.68 18.562 19.531 1 98.62 154 ASP B CA 1
ATOM 2519 C C . ASP B 1 154 ? -12.312 18.125 20.938 1 98.62 154 ASP B C 1
ATOM 2521 O O . ASP B 1 154 ? -11.906 18.938 21.766 1 98.62 154 ASP B O 1
ATOM 2525 N N . SER B 1 155 ? -12.398 16.859 21.172 1 98.44 155 SER B N 1
ATOM 2526 C CA . SER B 1 155 ? -12.086 16.312 22.484 1 98.44 155 SER B CA 1
ATOM 2527 C C . SER B 1 155 ? -10.586 16.406 22.781 1 98.44 155 SER B C 1
ATOM 2529 O O . SER B 1 155 ? -10.172 16.328 23.938 1 98.44 155 SER B O 1
ATOM 2531 N N . GLN B 1 156 ? -9.734 16.516 21.75 1 98.62 156 GLN B N 1
ATOM 2532 C CA . GLN B 1 156 ? -8.289 16.547 21.922 1 98.62 156 GLN B CA 1
ATOM 2533 C C . GLN B 1 156 ? -7.754 17.969 21.844 1 98.62 156 GLN B C 1
ATOM 2535 O O . GLN B 1 156 ? -8 18.672 20.875 1 98.62 156 GLN B O 1
ATOM 2540 N N . LYS B 1 157 ? -7.035 18.344 22.828 1 98.5 157 LYS B N 1
ATOM 2541 C CA . LYS B 1 157 ? -6.504 19.703 22.938 1 98.5 157 LYS B CA 1
ATOM 2542 C C . LYS B 1 157 ? -5.637 20.062 21.734 1 98.5 157 LYS B C 1
ATOM 2544 O O . LYS B 1 157 ? -5.688 21.188 21.234 1 98.5 157 LYS B O 1
ATOM 2549 N N . ASP B 1 158 ? -4.844 19.125 21.281 1 98.5 158 ASP B N 1
ATOM 2550 C CA . ASP B 1 158 ? -3.945 19.375 20.172 1 98.5 158 ASP B CA 1
ATOM 2551 C C . ASP B 1 158 ? -4.73 19.641 18.875 1 98.5 158 ASP B C 1
ATOM 2553 O O . ASP B 1 158 ? -4.289 20.406 18.016 1 98.5 158 ASP B O 1
ATOM 2557 N N . VAL B 1 159 ? -5.82 19.016 18.75 1 98.88 159 VAL B N 1
ATOM 2558 C CA . VAL B 1 159 ? -6.676 19.25 17.578 1 98.88 159 VAL B CA 1
ATOM 2559 C C . VAL B 1 159 ? -7.289 20.641 17.656 1 98.88 159 VAL B C 1
ATOM 2561 O O . VAL B 1 159 ? -7.316 21.375 16.672 1 98.88 159 VAL B O 1
ATOM 2564 N N . ARG B 1 160 ? -7.734 21 18.844 1 98.81 160 ARG B N 1
ATOM 2565 C CA . ARG B 1 160 ? -8.289 22.344 19.031 1 98.81 160 ARG B CA 1
ATOM 2566 C C . ARG B 1 160 ? -7.258 23.422 18.719 1 98.81 160 ARG B C 1
ATOM 2568 O O . ARG B 1 160 ? -7.57 24.422 18.078 1 98.81 160 ARG B O 1
ATOM 2575 N N . ARG B 1 161 ? -6.094 23.234 19.156 1 98.81 161 ARG B N 1
ATOM 2576 C CA . ARG B 1 161 ? -5.012 24.172 18.891 1 98.81 161 ARG B CA 1
ATOM 2577 C C . ARG B 1 161 ? -4.742 24.297 17.391 1 98.81 161 ARG B C 1
ATOM 2579 O O . ARG B 1 161 ? -4.637 25.406 16.859 1 98.81 161 ARG B O 1
ATOM 2586 N N . ALA B 1 162 ? -4.637 23.141 16.719 1 98.81 162 ALA B N 1
ATOM 2587 C CA . ALA B 1 162 ? -4.422 23.141 15.273 1 98.81 162 ALA B CA 1
ATOM 2588 C C . ALA B 1 162 ? -5.551 23.859 14.547 1 98.81 162 ALA B C 1
ATOM 2590 O O . ALA B 1 162 ? -5.312 24.594 13.578 1 98.81 162 ALA B O 1
ATOM 2591 N N . ALA B 1 163 ? -6.738 23.656 15.039 1 98.81 163 ALA B N 1
ATOM 2592 C CA . ALA B 1 163 ? -7.91 24.297 14.445 1 98.81 163 ALA B CA 1
ATOM 2593 C C . ALA B 1 163 ? -7.828 25.812 14.57 1 98.81 163 ALA B C 1
ATOM 2595 O O . ALA B 1 163 ? -8.039 26.531 13.586 1 98.81 163 ALA B O 1
ATOM 2596 N N . GLY B 1 164 ? -7.523 26.266 15.75 1 98.69 164 GLY B N 1
ATOM 2597 C CA . GLY B 1 164 ? -7.387 27.703 15.969 1 98.69 164 GLY B CA 1
ATOM 2598 C C . GLY B 1 164 ? -6.34 28.344 15.086 1 98.69 164 GLY B C 1
ATOM 2599 O O . GLY B 1 164 ? -6.602 29.359 14.438 1 98.69 164 GLY B O 1
ATOM 2600 N N . GLU B 1 165 ? -5.172 27.719 15.023 1 98.75 165 GLU B N 1
ATOM 2601 C CA . GLU B 1 165 ? -4.098 28.219 14.172 1 98.75 165 GLU B CA 1
ATOM 2602 C C . GLU B 1 165 ? -4.512 28.203 12.703 1 98.75 165 GLU B C 1
ATOM 2604 O O . GLU B 1 165 ? -4.227 29.141 11.961 1 98.75 165 GLU B O 1
ATOM 2609 N N . SER B 1 166 ? -5.148 27.172 12.352 1 98.75 166 SER B N 1
ATOM 2610 C CA . SER B 1 166 ? -5.566 27 10.969 1 98.75 166 SER B CA 1
ATOM 2611 C C . SER B 1 166 ? -6.609 28.031 10.562 1 98.75 166 SER B C 1
ATOM 2613 O O . SER B 1 166 ? -6.59 28.531 9.438 1 98.75 166 SER B O 1
ATOM 2615 N N . LEU B 1 167 ? -7.496 28.359 11.469 1 98.06 167 LEU B N 1
ATOM 2616 C CA . LEU B 1 167 ? -8.477 29.406 11.195 1 98.06 167 LEU B CA 1
ATOM 2617 C C . LEU B 1 167 ? -7.789 30.75 10.961 1 98.06 167 LEU B C 1
ATOM 2619 O O . LEU B 1 167 ? -8.195 31.516 10.078 1 98.06 167 LEU B O 1
ATOM 2623 N N . GLY B 1 168 ? -6.82 30.984 11.75 1 97.5 168 GLY B N 1
ATOM 2624 C CA . GLY B 1 168 ? -6.051 32.188 11.547 1 97.5 168 GLY B CA 1
ATOM 2625 C C . GLY B 1 168 ? -5.422 32.281 10.172 1 97.5 168 GLY B C 1
ATOM 2626 O O . GLY B 1 168 ? -5.527 33.312 9.5 1 97.5 168 GLY B O 1
ATOM 2627 N N . VAL B 1 169 ? -4.824 31.219 9.734 1 97.44 169 VAL B N 1
ATOM 2628 C CA . VAL B 1 169 ? -4.172 31.141 8.43 1 97.44 169 VAL B CA 1
ATOM 2629 C C . VAL B 1 169 ? -5.211 31.328 7.324 1 97.44 169 VAL B C 1
ATOM 2631 O O . VAL B 1 169 ? -4.988 32.094 6.379 1 97.44 169 VAL B O 1
ATOM 2634 N N . LEU B 1 170 ? -6.312 30.656 7.469 1 97.19 170 LEU B N 1
ATOM 2635 C CA . LEU B 1 170 ? -7.363 30.719 6.457 1 97.19 170 LEU B CA 1
ATOM 2636 C C . LEU B 1 170 ? -7.93 32.125 6.336 1 97.19 170 LEU B C 1
ATOM 2638 O O . LEU B 1 170 ? -8.102 32.625 5.227 1 97.19 170 LEU B O 1
ATOM 2642 N N . LYS B 1 171 ? -8.164 32.719 7.41 1 95.25 171 LYS B N 1
ATOM 2643 C CA . LYS B 1 171 ? -8.727 34.094 7.418 1 95.25 171 LYS B CA 1
ATOM 2644 C C . LYS B 1 171 ? -7.777 35.094 6.766 1 95.25 171 LYS B C 1
ATOM 2646 O O . LYS B 1 171 ? -8.211 35.969 6.027 1 95.25 171 LYS B O 1
ATOM 2651 N N . GLU B 1 172 ? -6.562 34.906 7.066 1 94.88 172 GLU B N 1
ATOM 2652 C CA . GLU B 1 172 ? -5.566 35.781 6.449 1 94.88 172 GLU B CA 1
ATOM 2653 C C . GLU B 1 172 ? -5.531 35.594 4.938 1 94.88 172 GLU B C 1
ATOM 2655 O O . GLU B 1 172 ? -5.348 36.531 4.191 1 94.88 172 GLU B O 1
ATOM 2660 N N . ARG B 1 173 ? -5.734 34.438 4.484 1 93.81 173 ARG B N 1
ATOM 2661 C CA . ARG B 1 173 ? -5.641 34.094 3.066 1 93.81 173 ARG B CA 1
ATOM 2662 C C . ARG B 1 173 ? -6.883 34.562 2.314 1 93.81 173 ARG B C 1
ATOM 2664 O O . ARG B 1 173 ? -6.793 35.031 1.177 1 93.81 173 ARG B O 1
ATOM 2671 N N . VAL B 1 174 ? -8.023 34.406 2.879 1 89.38 174 VAL B N 1
ATOM 2672 C CA . VAL B 1 174 ? -9.266 34.594 2.135 1 89.38 174 VAL B CA 1
ATOM 2673 C C . VAL B 1 174 ? -9.836 35.969 2.434 1 89.38 174 VAL B C 1
ATOM 2675 O O . VAL B 1 174 ? -10.789 36.406 1.79 1 89.38 174 VAL B O 1
ATOM 2678 N N . SER B 1 175 ? -9.305 36.656 3.488 1 81.75 175 SER B N 1
ATOM 2679 C CA . SER B 1 175 ? -9.789 38 3.791 1 81.75 175 SER B CA 1
ATOM 2680 C C . SER B 1 175 ? -9.484 38.969 2.65 1 81.75 175 SER B C 1
ATOM 2682 O O . SER B 1 175 ? -8.398 38.906 2.061 1 81.75 175 SER B O 1
ATOM 2684 N N . PRO B 1 176 ? -10.562 39.688 2.072 1 68.62 176 PRO B N 1
ATOM 2685 C CA . PRO B 1 176 ? -10.375 40.719 1.069 1 68.62 176 PRO B CA 1
ATOM 2686 C C . PRO B 1 176 ? -9.273 41.719 1.449 1 68.62 176 PRO B C 1
ATOM 2688 O O . PRO B 1 176 ? -9.078 42 2.633 1 68.62 176 PRO B O 1
ATOM 2691 N N . GLN B 1 177 ? -7.922 41.625 0.746 1 56.06 177 GLN B N 1
ATOM 2692 C CA . GLN B 1 177 ? -6.906 42.656 0.938 1 56.06 177 GLN B CA 1
ATOM 2693 C C . GLN B 1 177 ? -7.508 44.031 0.805 1 56.06 177 GLN B C 1
ATOM 2695 O O . GLN B 1 177 ? -8.281 44.312 -0.116 1 56.06 177 GLN B O 1
ATOM 2700 N N . ALA B 1 178 ? -7.723 44.688 1.882 1 52.38 178 ALA B N 1
ATOM 2701 C CA . ALA B 1 178 ? -8.117 46.094 1.871 1 52.38 178 ALA B CA 1
ATOM 2702 C C . ALA B 1 178 ? -7.293 46.906 0.864 1 52.38 178 ALA B C 1
ATOM 2704 O O . ALA B 1 178 ? -6.07 47 0.989 1 52.38 178 ALA B O 1
ATOM 2705 N N . ASP B 1 179 ? -7.34 46.75 -0.439 1 39.81 179 ASP B N 1
ATOM 2706 C CA . ASP B 1 179 ? -6.973 47.938 -1.164 1 39.81 179 ASP B CA 1
ATOM 2707 C C . ASP B 1 179 ? -7.887 49.125 -0.786 1 39.81 179 ASP B C 1
ATOM 2709 O O . ASP B 1 179 ? -9.102 48.938 -0.659 1 39.81 179 ASP B O 1
#

Nearest PDB structures (foldseek):
  3ltj-assembly1_A  TM=6.835E-01  e=8.024E-04  synthetic construct
  6veh-assembly1_A  TM=6.797E-01  e=9.206E-04  synthetic construct
  6gx7-assembly2_F  TM=6.719E-01  e=2.199E-03  synthetic construct
  8aw4-assembly1_B  TM=9.189E-01  e=4.737E-02  synthetic construct
  6g4j-assembly1_B  TM=6.702E-01  e=7.932E-03  synthetic construct

Foldseek 3Di:
DPLVPQQLVDDLLVLLVVVCVVQNQVRLLVLLLCQLVVHDSDLSNQSSQRRPVSVVVVVPPPCPSVSSLSSLQSCLNGDDPVSQVSLLVQCPPPDLSSVLSSLVSCQSVLGDDLVSLLVQCPPPDLSSVLSSLQSCLRNPAPVCLVSLVVQCPPPDPSSNVSSVVSNVSNCVVHPPPPD/DPLVPQQLVDDLLVLLVVVCVVQNQVRLLVLLLCQLVVHDSDLSNQSSQRRPVSVVVVVPPPCPSVSSLSSLQSCLNGDDPVSQVSLLVQCPPPDLSSVLSSLVSCQSVLGDDLVSLLVQCPPPDLSSVLSSLSSCLRNPAPVCLVSLVVQCPPPDPSSNVSSVVSNVSNCVVHPDPPD

Organism: NCBI:txid2079792

pLDDT: mean 95.6, std 8.45, range [39.81, 98.88]

Sequence (358 aa):
MTNTDIPIDSPLGERIDLAVARYGEDAFVTKVLGLLDGRNEGDDVLLYVGGRHAQGVLDGAPALYWPELWGARALLHVWNDAAAPAVLGGTTNRAWRVREMCLKVCAERRIGTETQLAKLTTDENPRVRAAAARALAVVGGPASEEIIGRLLRDSQKDVRRAAGESLGVLKERVSPQADMTNTDIPIDSPLGERIDLAVARYGEDAFVTKVLGLLDGRNEGDDVLLYVGGRHAQGVLDGAPALYWPELWGARALLHVWNDAAAPAVLGGTTNRAWRVREMCLKVCAERRIGTETQLAKLTTDENPRVRAAAARALAVVGGPASEEIIGRLLRDSQKDVRRAAGESLGVLKERVSPQAD

Solvent-accessible surface area (backbone atoms only — not comparable to full-atom values): 18464 Å² total; per-residue (Å²): 133,60,75,79,68,56,65,34,84,54,57,60,69,59,30,46,52,51,46,29,71,71,57,32,63,71,53,38,44,53,42,31,50,33,18,47,54,46,31,56,63,50,71,52,55,43,32,38,51,38,18,56,62,31,47,42,32,77,70,63,46,82,58,70,63,46,57,28,36,26,22,39,54,44,50,73,77,48,83,57,81,83,49,51,65,60,40,60,53,30,55,41,28,59,49,59,67,32,18,25,40,20,28,50,39,25,34,75,68,58,51,79,50,54,71,66,39,54,60,33,54,70,41,92,46,61,66,32,20,21,29,20,24,44,22,37,28,64,55,32,58,77,76,40,51,60,63,32,54,60,33,59,71,43,94,45,67,68,27,20,51,32,16,53,54,17,49,53,51,28,48,65,69,67,46,81,75,84,124,134,60,74,79,68,55,65,37,85,54,58,61,69,58,30,45,53,52,45,30,70,71,57,32,62,69,55,39,46,52,42,30,51,33,19,46,54,46,31,56,63,49,69,52,54,44,31,40,54,38,18,56,62,30,47,44,32,76,72,63,46,82,57,68,61,46,55,29,34,26,21,39,54,45,49,73,78,46,82,56,83,82,48,50,64,59,40,61,54,29,53,40,29,57,49,61,67,32,19,26,41,20,27,49,40,26,35,76,68,58,52,82,49,55,70,65,39,55,61,33,55,70,42,92,46,60,64,32,19,22,29,21,25,43,22,37,27,65,55,32,58,78,75,38,52,62,62,34,53,59,32,59,71,44,93,45,67,68,27,20,50,32,14,52,54,17,50,53,50,28,47,66,69,66,44,82,74,83,122